Protein AF-A0A8T0EXJ7-F1 (afdb_monomer_lite)

pLDDT: mean 84.98, std 11.59, range [42.06, 98.5]

Organism: Argiope bruennichi (NCBI:txid94029)

Foldseek 3Di:
DVVCVLVVNQDFDFPAAAEEEEAEPAFPLLLSLVQQLVQQQPDDQAALNHAYEYEYAPVCQVVSVVSNLVVQQVFAEDDPPDPGRHPQAYDPVLQVVVVVLQVVLVVVVWDKRWYDDDDVVRRGDTQIETEADDCPDPSNVPNRGTNYYYYHYDHDLVRVLVSQQVDQKQHEYEYGHPPPVSQVVSVVSGQHQHYHYSHDDDDDQQDWGWIGHVTRRAIGHRVVRVVSVDPPCPVDPPPDDPVVVVVVCVQQFDDKDALVCVVPDPQADAEAADCALNDGDAAPRNIWGFHAFPVRHTHYTYHDHDPVNVVRRVVSCVVCVVVVVPDDPVVVVVVVVVVVVVCVVCVVVVQVVCVRNPPPDDPPD

InterPro domains:
  IPR015590 Aldehyde dehydrogenase domain [PF00171] (21-230)
  IPR015590 Aldehyde dehydrogenase domain [PF00171] (284-358)
  IPR016161 Aldehyde/histidinol dehydrogenase [SSF53720] (20-232)
  IPR016161 Aldehyde/histidinol dehydrogenase [SSF53720] (269-356)
  IPR016162 Aldehyde dehydrogenase, N-terminal [G3DSA:3.40.605.10] (207-228)
  IPR016162 Aldehyde dehydrogenase, N-terminal [G3DSA:3.40.605.10] (269-363)
  IPR016163 Aldehyde dehydrogenase, C-terminal [G3DSA:3.40.309.10] (21-206)

Structure (mmCIF, N/CA/C/O backbone):
data_AF-A0A8T0EXJ7-F1
#
_entry.id   AF-A0A8T0EXJ7-F1
#
loop_
_atom_site.group_PDB
_atom_site.id
_atom_site.type_symbol
_atom_site.label_atom_id
_atom_site.label_alt_id
_atom_site.label_comp_id
_atom_site.label_asym_id
_atom_site.label_entity_id
_atom_site.label_seq_id
_atom_site.pdbx_PDB_ins_code
_atom_site.Cartn_x
_atom_site.Cartn_y
_atom_site.Cartn_z
_atom_site.occupancy
_atom_site.B_iso_or_equiv
_atom_site.auth_seq_id
_atom_site.auth_comp_id
_atom_site.auth_asym_id
_atom_site.auth_atom_id
_atom_site.pdbx_PDB_model_num
ATOM 1 N N . MET A 1 1 ? 22.376 3.416 6.231 1.00 62.28 1 MET A N 1
ATOM 2 C CA . MET A 1 1 ? 22.019 3.260 4.804 1.00 62.28 1 MET A CA 1
ATOM 3 C C . MET A 1 1 ? 23.127 3.721 3.875 1.00 62.28 1 MET A C 1
ATOM 5 O O . MET A 1 1 ? 23.634 2.892 3.142 1.00 62.28 1 MET A O 1
ATOM 9 N N . GLU A 1 2 ? 23.553 4.983 3.935 1.00 70.19 2 GLU A N 1
ATOM 10 C CA . GLU A 1 2 ? 24.611 5.522 3.061 1.00 70.19 2 GLU A CA 1
ATOM 11 C C . GLU A 1 2 ? 25.892 4.668 3.053 1.00 70.19 2 GLU A C 1
ATOM 13 O O . GLU A 1 2 ? 26.374 4.284 1.995 1.00 70.19 2 GLU A O 1
ATOM 18 N N . ARG A 1 3 ? 26.373 4.246 4.232 1.00 71.50 3 ARG A N 1
ATOM 19 C CA . ARG A 1 3 ? 27.523 3.330 4.344 1.00 71.50 3 ARG A CA 1
ATOM 20 C C . ARG A 1 3 ? 27.307 1.975 3.660 1.00 71.50 3 ARG A C 1
ATOM 22 O O . ARG A 1 3 ? 28.234 1.471 3.046 1.00 71.50 3 ARG A O 1
ATOM 29 N N . ALA A 1 4 ? 26.105 1.403 3.759 1.00 73.19 4 ALA A N 1
ATOM 30 C CA . ALA A 1 4 ? 25.778 0.135 3.105 1.00 73.19 4 ALA A CA 1
ATOM 31 C C . ALA A 1 4 ? 25.742 0.302 1.577 1.00 73.19 4 ALA A C 1
ATOM 33 O O . ALA A 1 4 ? 26.329 -0.506 0.868 1.00 73.19 4 ALA A O 1
ATOM 34 N N . SER A 1 5 ? 25.151 1.404 1.095 1.00 73.38 5 SER A N 1
ATOM 35 C CA . SER A 1 5 ? 25.116 1.767 -0.328 1.00 73.38 5 SER A CA 1
ATOM 36 C C . SER A 1 5 ? 26.524 1.919 -0.915 1.00 73.38 5 SER A C 1
ATOM 38 O O . SER A 1 5 ? 26.852 1.278 -1.910 1.00 73.38 5 SER A O 1
ATOM 40 N N . LEU A 1 6 ? 27.404 2.673 -0.246 1.00 71.81 6 LEU A N 1
ATOM 41 C CA . LEU A 1 6 ? 28.794 2.869 -0.683 1.00 71.81 6 LEU A CA 1
ATOM 42 C C . LEU A 1 6 ? 29.619 1.574 -0.701 1.00 71.81 6 LEU A C 1
ATOM 44 O O . LEU A 1 6 ? 30.588 1.470 -1.447 1.00 71.81 6 LEU A O 1
ATOM 48 N N . GLN A 1 7 ? 29.255 0.597 0.127 1.00 72.38 7 GLN A N 1
ATOM 49 C CA . GLN A 1 7 ? 29.932 -0.696 0.209 1.00 72.38 7 GLN A CA 1
ATOM 50 C C . GLN A 1 7 ? 29.288 -1.765 -0.684 1.00 72.38 7 GLN A C 1
ATOM 52 O O . GLN A 1 7 ? 29.762 -2.899 -0.698 1.00 72.38 7 GLN A O 1
ATOM 57 N N . GLY A 1 8 ? 28.221 -1.423 -1.419 1.00 69.94 8 GLY A N 1
ATOM 58 C CA . GLY A 1 8 ? 27.468 -2.375 -2.235 1.00 69.94 8 GLY A CA 1
ATOM 59 C C . GLY A 1 8 ? 26.823 -3.494 -1.414 1.00 69.94 8 GLY A C 1
ATOM 60 O O . GLY A 1 8 ? 26.602 -4.583 -1.936 1.00 69.94 8 GLY A O 1
ATOM 61 N N . ILE A 1 9 ? 26.564 -3.255 -0.124 1.00 77.19 9 ILE A N 1
ATOM 62 C CA . ILE A 1 9 ? 25.929 -4.231 0.763 1.00 77.19 9 ILE A CA 1
ATOM 63 C C . ILE A 1 9 ? 24.427 -4.225 0.463 1.00 77.19 9 ILE A C 1
ATOM 65 O O . ILE A 1 9 ? 23.797 -3.173 0.632 1.00 77.19 9 ILE A O 1
ATOM 69 N N . PRO A 1 10 ? 23.835 -5.366 0.060 1.00 74.12 10 PRO A N 1
ATOM 70 C CA . PRO A 1 10 ? 22.392 -5.472 -0.109 1.00 74.12 10 PRO A CA 1
ATOM 71 C C . PRO A 1 10 ? 21.676 -5.097 1.189 1.00 74.12 10 PRO A C 1
ATOM 73 O O . PRO A 1 10 ? 22.030 -5.583 2.265 1.00 74.12 10 PRO A O 1
ATOM 76 N N . CYS A 1 11 ? 20.679 -4.222 1.099 1.00 74.38 11 CYS A N 1
ATOM 77 C CA . CYS A 1 11 ? 19.858 -3.837 2.235 1.00 74.38 11 CYS A CA 1
ATOM 78 C C . CYS A 1 11 ? 18.377 -3.955 1.882 1.00 74.38 11 CYS A C 1
ATOM 80 O O . CYS A 1 11 ? 17.942 -3.521 0.818 1.00 74.38 11 CYS A O 1
ATOM 82 N N . GLU A 1 12 ? 17.611 -4.524 2.807 1.00 73.56 12 GLU A N 1
ATOM 83 C CA . GLU A 1 12 ? 16.156 -4.525 2.757 1.00 73.56 12 GLU A CA 1
ATOM 84 C C . GLU A 1 12 ? 15.625 -3.670 3.900 1.00 73.56 12 GLU A C 1
ATOM 86 O O . GLU A 1 12 ? 16.155 -3.687 5.013 1.00 73.56 12 GLU A O 1
ATOM 91 N N . ILE A 1 13 ? 14.601 -2.873 3.606 1.00 74.25 13 ILE A N 1
ATOM 92 C CA . ILE A 1 13 ? 14.009 -1.951 4.572 1.00 74.25 13 ILE A CA 1
ATOM 93 C C . ILE A 1 13 ? 12.500 -2.083 4.489 1.00 74.25 13 ILE A C 1
ATOM 95 O O . ILE A 1 13 ? 11.894 -1.747 3.471 1.00 74.25 13 ILE A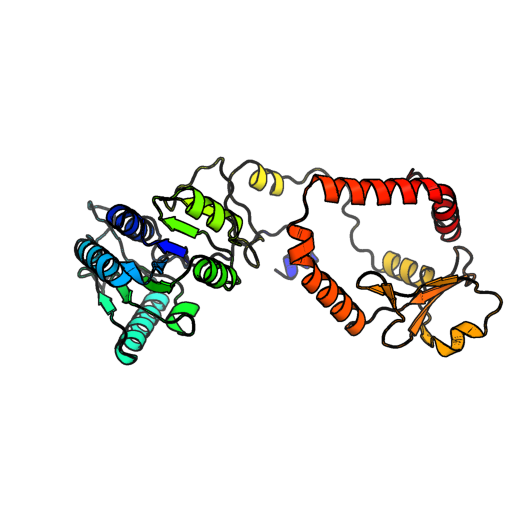 O 1
ATOM 99 N N . SER A 1 14 ? 11.915 -2.534 5.593 1.00 68.81 14 SER A N 1
ATOM 100 C CA . SER A 1 14 ? 10.473 -2.588 5.780 1.00 68.81 14 SER A CA 1
ATOM 101 C C . SER A 1 14 ? 10.019 -1.292 6.439 1.00 68.81 14 SER A C 1
ATOM 103 O O . SER A 1 14 ? 10.240 -1.073 7.629 1.00 68.81 14 SER A O 1
ATOM 105 N N . VAL A 1 15 ? 9.438 -0.389 5.643 1.00 66.88 15 VAL A N 1
ATOM 106 C CA . VAL A 1 15 ? 8.842 0.865 6.131 1.00 66.88 15 VAL A CA 1
ATOM 107 C C . VAL A 1 15 ? 7.329 0.753 6.005 1.00 66.88 15 VAL A C 1
ATOM 109 O O . VAL A 1 15 ? 6.720 1.227 5.045 1.00 66.88 15 VAL A O 1
ATOM 112 N N . THR A 1 16 ? 6.709 0.073 6.961 1.00 61.34 16 THR A N 1
ATOM 113 C CA . THR A 1 16 ? 5.263 -0.176 6.963 1.00 61.34 16 THR A CA 1
ATOM 114 C C . THR A 1 16 ? 4.607 0.526 8.144 1.00 61.34 16 THR A C 1
ATOM 116 O O . THR A 1 16 ? 4.992 0.300 9.288 1.00 61.34 16 THR A O 1
ATOM 119 N N . LYS A 1 17 ? 3.590 1.349 7.869 1.00 69.88 17 LYS A N 1
ATOM 120 C CA . LYS A 1 17 ? 2.702 1.913 8.897 1.00 69.88 17 LYS A CA 1
ATOM 121 C C . LYS A 1 17 ? 1.603 0.916 9.283 1.00 69.88 17 LYS A C 1
ATOM 123 O O . LYS A 1 17 ? 1.487 -0.154 8.689 1.00 69.88 17 LYS A O 1
ATOM 128 N N . GLN A 1 18 ? 0.785 1.318 10.254 1.00 81.19 18 GLN A N 1
ATOM 129 C CA . GLN A 1 18 ? -0.478 0.677 10.621 1.00 81.19 18 GLN A CA 1
ATOM 130 C C . GLN A 1 18 ? -1.284 0.204 9.392 1.00 81.19 18 GLN A C 1
ATOM 132 O O . GLN A 1 18 ? -1.385 0.959 8.411 1.00 81.19 18 GLN A O 1
ATOM 137 N N . PRO A 1 19 ? -1.882 -0.998 9.450 1.00 87.12 19 PRO A N 1
ATOM 138 C CA . PRO A 1 19 ? -2.734 -1.519 8.391 1.00 87.12 19 PRO A CA 1
ATOM 139 C C . PRO A 1 19 ? -3.938 -0.609 8.133 1.00 87.12 19 PRO A C 1
ATOM 141 O O . PRO A 1 19 ? -4.443 0.082 9.030 1.00 87.12 19 PRO A O 1
ATOM 144 N N . ILE A 1 20 ? -4.402 -0.627 6.885 1.00 91.94 20 ILE A N 1
ATOM 145 C CA . ILE A 1 20 ? -5.614 0.075 6.459 1.00 91.94 20 ILE A CA 1
ATOM 146 C C . ILE A 1 20 ? -6.740 -0.942 6.266 1.00 91.94 20 ILE A C 1
ATOM 148 O O . ILE A 1 20 ? -6.531 -2.020 5.721 1.00 91.94 20 ILE A O 1
ATOM 152 N N . VAL A 1 21 ? -7.949 -0.595 6.688 1.00 95.50 21 VAL A N 1
ATOM 153 C CA . VAL A 1 21 ? -9.145 -1.426 6.523 1.00 95.50 21 VAL A CA 1
ATOM 154 C C . VAL A 1 21 ? -10.201 -0.616 5.784 1.00 95.50 21 VAL A C 1
ATOM 156 O O . VAL A 1 21 ? -10.539 0.476 6.224 1.00 95.50 21 VAL A O 1
ATOM 159 N N . PHE A 1 22 ? -10.741 -1.131 4.683 1.00 97.44 22 PHE A N 1
ATOM 160 C CA . PHE A 1 22 ? -11.904 -0.567 3.997 1.00 97.44 22 PHE A CA 1
ATOM 161 C C . PHE A 1 22 ? -13.139 -1.411 4.281 1.00 97.44 22 PHE A C 1
ATOM 163 O O . PHE A 1 22 ? -13.120 -2.617 4.058 1.00 97.44 22 PHE A O 1
ATOM 170 N N . VAL A 1 23 ? -14.221 -0.766 4.709 1.00 98.38 23 VAL A N 1
ATOM 171 C CA . VAL A 1 23 ? -15.523 -1.397 4.950 1.00 98.38 23 VAL A CA 1
ATOM 172 C C . VAL A 1 23 ? -16.552 -0.768 4.020 1.00 98.38 23 VAL A C 1
ATOM 174 O O . VAL A 1 23 ? -16.900 0.410 4.165 1.00 98.38 23 VAL A O 1
ATOM 177 N N . TYR A 1 24 ? -17.003 -1.547 3.038 1.00 98.50 24 TYR A N 1
ATOM 178 C CA . TYR A 1 24 ? -18.019 -1.138 2.070 1.00 98.50 24 TYR A CA 1
ATOM 179 C C . TYR A 1 24 ? -19.432 -1.382 2.603 1.00 98.50 24 TYR A C 1
ATOM 181 O O . TYR A 1 24 ? -19.646 -2.123 3.558 1.00 98.50 24 TYR A O 1
ATOM 189 N N . GLU A 1 25 ? -20.411 -0.728 1.985 1.00 97.94 25 GLU A N 1
ATOM 190 C CA . GLU A 1 25 ? -21.805 -0.717 2.437 1.00 97.94 25 GLU A CA 1
ATOM 191 C C . GLU A 1 25 ? -22.491 -2.085 2.450 1.00 97.94 25 GLU A C 1
ATOM 193 O O . GLU A 1 25 ? -23.475 -2.279 3.160 1.00 97.94 25 GLU A O 1
ATOM 198 N N . ASP A 1 26 ? -21.977 -3.014 1.654 1.00 97.44 26 ASP A N 1
ATOM 199 C CA . ASP A 1 26 ? -22.465 -4.376 1.500 1.00 97.44 26 ASP A CA 1
ATOM 200 C C . ASP A 1 26 ? -21.623 -5.398 2.271 1.00 97.44 26 ASP A C 1
ATOM 202 O O . ASP A 1 26 ? -21.769 -6.590 2.041 1.00 97.44 26 ASP A O 1
ATOM 206 N N . ALA A 1 27 ? -20.709 -4.958 3.135 1.00 98.19 27 ALA A N 1
ATOM 207 C CA . ALA A 1 27 ? -19.915 -5.847 3.969 1.00 98.19 27 ALA A CA 1
ATOM 208 C C . ALA A 1 27 ? -20.746 -6.494 5.087 1.00 98.19 27 ALA A C 1
ATOM 210 O O . ALA A 1 27 ? -21.663 -5.873 5.634 1.00 98.19 27 ALA A O 1
ATOM 211 N N . ASP A 1 28 ? -20.339 -7.688 5.525 1.00 98.06 28 ASP A N 1
ATOM 212 C CA . ASP A 1 28 ? -20.703 -8.179 6.852 1.00 98.06 28 ASP A CA 1
ATOM 213 C C . ASP A 1 28 ? -20.055 -7.291 7.929 1.00 98.06 28 ASP A C 1
ATOM 215 O O . ASP A 1 28 ? -18.864 -7.383 8.239 1.00 98.06 28 ASP A O 1
ATOM 219 N N . LEU A 1 29 ? -20.874 -6.410 8.504 1.00 98.19 29 LEU A N 1
ATOM 220 C CA . LEU A 1 29 ? -20.455 -5.420 9.491 1.00 98.19 29 LEU A CA 1
ATOM 221 C C . LEU A 1 29 ? -19.939 -6.048 10.790 1.00 98.19 29 LEU A C 1
ATOM 223 O O . LEU A 1 29 ? -19.050 -5.480 11.424 1.00 98.19 29 LEU A O 1
ATOM 227 N N . HIS A 1 30 ? -20.486 -7.192 11.206 1.00 97.62 30 HIS A N 1
ATOM 228 C CA . HIS A 1 30 ? -20.054 -7.835 12.445 1.00 97.62 30 HIS A CA 1
ATOM 229 C C . HIS A 1 30 ? -18.700 -8.504 12.253 1.00 97.62 30 HIS A C 1
ATOM 231 O O . HIS A 1 30 ? -17.802 -8.263 13.061 1.00 97.62 30 HIS A O 1
ATOM 237 N N . SER A 1 31 ? -18.540 -9.250 11.158 1.00 97.50 31 SER A N 1
ATOM 238 C CA . SER A 1 31 ? -17.268 -9.885 10.808 1.00 97.50 31 SER A CA 1
ATOM 239 C C . SER A 1 31 ? -16.166 -8.852 10.562 1.00 97.50 31 SER A C 1
ATOM 241 O O . SER A 1 31 ? -15.050 -9.022 11.051 1.00 97.50 31 SER A O 1
ATOM 243 N N . ALA A 1 32 ? -16.481 -7.735 9.896 1.00 97.50 32 ALA A N 1
ATOM 244 C CA . ALA A 1 32 ? -15.532 -6.639 9.704 1.00 97.50 32 ALA A CA 1
ATOM 245 C C . ALA A 1 32 ? -15.093 -6.001 11.032 1.00 97.50 32 ALA A C 1
ATOM 247 O O . ALA A 1 32 ? -13.910 -5.719 11.228 1.00 97.50 32 ALA A O 1
ATOM 248 N N . ALA A 1 33 ? -16.027 -5.798 11.968 1.00 96.62 33 ALA A N 1
ATOM 249 C CA . ALA A 1 33 ? -15.707 -5.263 13.289 1.00 96.62 33 ALA A CA 1
ATOM 250 C C . ALA A 1 33 ? -14.863 -6.244 14.122 1.00 96.62 33 ALA A C 1
ATOM 252 O O . ALA A 1 33 ? -13.873 -5.827 14.721 1.00 96.62 33 ALA A O 1
ATOM 253 N N . ASP A 1 34 ? -15.197 -7.539 14.114 1.00 94.75 34 ASP A N 1
ATOM 254 C CA . ASP A 1 34 ? -14.374 -8.583 14.746 1.00 94.75 34 ASP A CA 1
ATOM 255 C C . ASP A 1 34 ? -12.977 -8.636 14.137 1.00 94.75 34 ASP A C 1
ATOM 257 O O . ASP A 1 34 ? -11.981 -8.793 14.841 1.00 94.75 34 ASP A O 1
ATOM 261 N N . GLY A 1 35 ? -12.891 -8.421 12.829 1.00 93.75 35 GLY A N 1
ATOM 262 C CA . GLY A 1 35 ? -11.627 -8.381 12.139 1.00 93.75 35 GLY A CA 1
ATOM 263 C C . GLY A 1 35 ? -10.717 -7.227 12.554 1.00 93.75 35 GLY A C 1
ATOM 264 O O . GLY A 1 35 ? -9.535 -7.438 12.834 1.00 93.75 35 GLY A O 1
ATOM 265 N N . ILE A 1 36 ? -11.277 -6.021 12.668 1.00 93.94 36 ILE A N 1
ATOM 266 C CA . ILE A 1 36 ? -10.571 -4.836 13.178 1.00 93.94 36 ILE A CA 1
ATOM 267 C C . ILE A 1 36 ? -10.064 -5.071 14.602 1.00 93.94 36 ILE A C 1
ATOM 269 O O . ILE A 1 36 ? -8.920 -4.731 14.911 1.00 93.94 36 ILE A O 1
ATOM 273 N N . LEU A 1 37 ? -10.879 -5.684 15.464 1.00 90.50 37 LEU A N 1
ATOM 274 C CA . LEU A 1 37 ? -10.448 -6.057 16.812 1.00 90.50 37 LEU A CA 1
ATOM 275 C C . LEU A 1 37 ? -9.329 -7.099 16.784 1.00 90.50 37 LEU A C 1
ATOM 277 O O . LEU A 1 37 ? -8.352 -6.964 17.520 1.00 90.50 37 LEU A O 1
ATOM 281 N N . GLY A 1 38 ? -9.418 -8.066 15.872 1.00 88.88 38 GLY A N 1
ATOM 282 C CA . GLY A 1 38 ? -8.367 -9.044 15.617 1.00 88.88 38 GLY A CA 1
ATOM 283 C C . GLY A 1 38 ? -7.019 -8.402 15.281 1.00 88.88 38 GLY A C 1
ATOM 284 O O . GLY A 1 38 ? -5.987 -8.923 15.700 1.00 88.88 38 GLY A O 1
ATOM 285 N N . ILE A 1 39 ? -6.992 -7.247 14.602 1.00 88.69 39 ILE A N 1
ATOM 286 C CA . ILE A 1 39 ? -5.738 -6.510 14.356 1.00 88.69 39 ILE A CA 1
ATOM 287 C C . ILE A 1 39 ? -5.093 -6.088 15.672 1.00 88.69 39 ILE A C 1
ATOM 289 O O . ILE A 1 39 ? -3.896 -6.294 15.856 1.00 88.69 39 ILE A O 1
ATOM 293 N N . LEU A 1 40 ? -5.881 -5.524 16.587 1.00 85.81 40 LEU A N 1
ATOM 294 C CA . LEU A 1 40 ? -5.381 -5.077 17.885 1.00 85.81 40 LEU A CA 1
ATOM 295 C C . LEU A 1 40 ? -4.878 -6.260 18.716 1.00 85.81 40 LEU A C 1
ATOM 297 O O . LEU A 1 40 ? -3.771 -6.195 19.248 1.00 85.81 40 LEU A O 1
A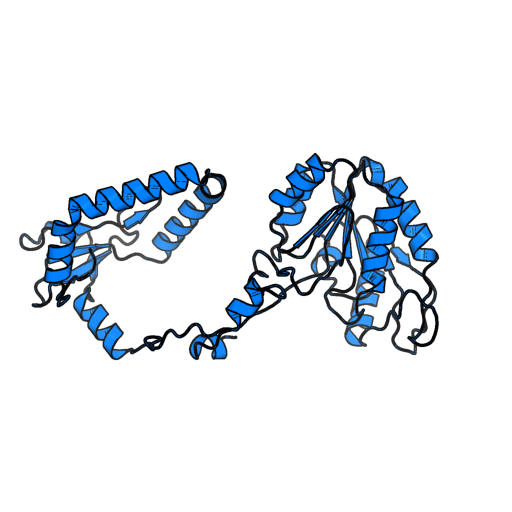TOM 301 N N . GLN A 1 41 ? -5.661 -7.343 18.773 1.00 82.44 41 GLN A N 1
ATOM 302 C CA . GLN A 1 41 ? -5.362 -8.550 19.555 1.00 82.44 41 GLN A CA 1
ATOM 303 C C . GLN A 1 41 ? -4.045 -9.218 19.142 1.00 82.44 41 GLN A C 1
ATOM 305 O O . GLN A 1 41 ? -3.309 -9.719 19.987 1.00 82.44 41 GLN A O 1
ATOM 310 N N . HIS A 1 42 ? -3.724 -9.194 17.847 1.00 75.00 42 HIS A N 1
ATOM 311 C CA . HIS A 1 42 ? -2.531 -9.844 17.296 1.00 75.00 42 HIS A CA 1
ATOM 312 C C . HIS A 1 42 ? -1.364 -8.874 17.063 1.00 75.00 42 HIS A C 1
ATOM 314 O O . HIS A 1 42 ? -0.369 -9.246 16.440 1.00 75.00 42 HIS A O 1
ATOM 320 N N . SER A 1 43 ? -1.468 -7.633 17.546 1.00 73.69 43 SER A N 1
ATOM 321 C CA . SER A 1 43 ? -0.405 -6.634 17.425 1.00 73.69 43 SER A CA 1
ATOM 322 C C . SER A 1 43 ? 0.376 -6.480 18.730 1.00 73.69 43 SER A C 1
ATOM 324 O O . SER A 1 43 ? -0.202 -6.383 19.812 1.00 73.69 43 SER A O 1
ATOM 326 N N . ASP A 1 44 ? 1.709 -6.418 18.640 1.00 77.25 44 ASP A N 1
ATOM 327 C CA . ASP A 1 44 ? 2.508 -5.889 19.748 1.00 77.25 44 ASP A CA 1
ATOM 328 C C . ASP A 1 44 ? 2.227 -4.393 19.842 1.00 77.25 44 ASP A C 1
ATOM 330 O O . ASP A 1 44 ? 2.606 -3.636 18.950 1.00 77.25 44 ASP A O 1
ATOM 334 N N . THR A 1 45 ? 1.587 -3.956 20.924 1.00 77.31 45 THR A N 1
ATOM 335 C CA . THR A 1 45 ? 1.198 -2.555 21.114 1.00 77.31 45 THR A CA 1
ATOM 336 C C . THR A 1 45 ? 2.379 -1.588 21.201 1.00 77.31 45 THR A C 1
ATOM 338 O O . THR A 1 45 ? 2.176 -0.380 21.092 1.00 77.31 45 THR A O 1
ATOM 341 N N . ARG A 1 46 ? 3.611 -2.098 21.344 1.00 77.00 46 ARG A N 1
ATOM 342 C CA . ARG A 1 46 ? 4.850 -1.307 21.240 1.00 77.00 46 ARG A CA 1
ATOM 343 C C . ARG A 1 46 ? 5.312 -1.101 19.797 1.00 77.00 46 ARG A C 1
ATOM 345 O O . ARG A 1 46 ? 6.139 -0.228 19.550 1.00 77.00 46 ARG A O 1
ATOM 352 N N . SER A 1 47 ? 4.815 -1.899 18.857 1.00 78.75 47 SER A N 1
ATOM 353 C CA . SER A 1 47 ? 5.132 -1.784 17.437 1.00 78.75 47 SER A CA 1
ATOM 354 C C . SER A 1 47 ? 4.411 -0.596 16.807 1.00 78.75 47 SER A C 1
ATOM 356 O O . SER A 1 47 ? 3.236 -0.345 17.078 1.00 78.75 47 SER A O 1
ATOM 358 N N . GLU A 1 48 ? 5.075 0.078 15.871 1.00 73.50 48 GLU A N 1
ATOM 359 C CA . GLU A 1 48 ? 4.465 1.131 15.048 1.00 73.50 48 GLU A CA 1
ATOM 360 C C . GLU A 1 48 ? 3.378 0.594 14.096 1.00 73.50 48 GLU A C 1
ATOM 362 O O . GLU A 1 48 ? 2.577 1.361 13.555 1.00 73.50 48 GLU A O 1
ATOM 367 N N . ARG A 1 49 ? 3.318 -0.734 13.902 1.00 73.94 49 ARG A N 1
ATOM 368 C CA . ARG A 1 49 ? 2.237 -1.406 13.160 1.00 73.94 49 ARG A CA 1
ATOM 369 C C . ARG A 1 49 ? 0.983 -1.643 14.006 1.00 73.94 49 ARG A C 1
ATOM 371 O O . ARG A 1 49 ? -0.029 -2.043 13.442 1.00 73.94 49 ARG A O 1
ATOM 378 N N . SER A 1 50 ? 1.035 -1.408 15.321 1.00 82.44 50 SER A N 1
ATOM 379 C CA . SER A 1 50 ? -0.124 -1.554 16.208 1.00 82.44 50 SER A CA 1
ATOM 380 C C . SER A 1 50 ? -1.188 -0.503 15.926 1.00 82.44 50 SER A C 1
ATOM 382 O O . SER A 1 50 ? -0.873 0.663 15.687 1.00 82.44 50 SER A O 1
ATOM 384 N N . GLY A 1 51 ? -2.452 -0.905 16.030 1.00 87.38 51 GLY A N 1
ATOM 385 C CA . GLY A 1 51 ? -3.586 -0.071 15.649 1.00 87.38 51 GLY A CA 1
ATOM 386 C C . GLY A 1 51 ? -3.933 -0.212 14.170 1.00 87.38 51 GLY A C 1
ATOM 387 O O . GLY A 1 51 ? -3.283 -0.941 13.426 1.00 87.38 51 GLY A O 1
ATOM 388 N N . CYS A 1 52 ? -4.981 0.473 13.726 1.00 91.44 52 CYS A N 1
ATOM 389 C CA . CYS A 1 52 ? -5.350 0.483 12.311 1.00 91.44 52 CYS A CA 1
ATOM 390 C C . CYS A 1 52 ? -6.114 1.746 11.920 1.00 91.44 52 CYS A C 1
ATOM 392 O O . CYS A 1 52 ? -6.685 2.452 12.757 1.00 91.44 52 CYS A O 1
ATOM 394 N N . ARG A 1 53 ? -6.127 2.017 10.613 1.00 92.19 53 ARG A N 1
ATOM 395 C CA . ARG A 1 53 ? -6.928 3.083 10.008 1.00 92.19 53 ARG A CA 1
ATOM 396 C C . ARG A 1 53 ? -8.089 2.460 9.250 1.00 92.19 53 ARG A C 1
ATOM 398 O O . ARG A 1 53 ? -7.880 1.751 8.270 1.00 92.19 53 ARG A O 1
ATOM 405 N N . VAL A 1 54 ? -9.302 2.740 9.694 1.00 95.38 54 VAL A N 1
ATOM 406 C CA . VAL A 1 54 ? -10.528 2.160 9.159 1.00 95.38 54 VAL A CA 1
ATOM 407 C C . VAL A 1 54 ? -11.269 3.207 8.338 1.00 95.38 54 VAL A C 1
ATOM 409 O O . VAL A 1 54 ? -11.657 4.263 8.827 1.00 95.38 54 VAL A O 1
ATOM 412 N N . PHE A 1 55 ? -11.489 2.902 7.074 1.00 96.50 55 PHE A N 1
ATOM 413 C CA . PHE A 1 55 ? -12.273 3.684 6.140 1.00 96.50 55 PHE A CA 1
ATOM 414 C C . PHE A 1 55 ? -13.637 3.027 6.005 1.00 96.50 55 PHE A C 1
ATOM 416 O O . PHE A 1 55 ? -13.737 1.880 5.575 1.00 96.50 55 PHE A O 1
ATOM 423 N N . VAL A 1 56 ? -14.690 3.753 6.357 1.00 98.06 56 VAL A N 1
ATOM 424 C CA . VAL A 1 56 ? -16.060 3.235 6.367 1.00 98.06 56 VAL A CA 1
ATOM 425 C C . VAL A 1 56 ? -16.886 3.965 5.320 1.00 98.06 56 VAL A C 1
ATOM 427 O O . VAL A 1 56 ? -16.861 5.198 5.251 1.00 98.06 56 VAL A O 1
ATOM 430 N N . GLN A 1 57 ? -17.639 3.232 4.503 1.00 98.19 57 GLN A N 1
ATOM 431 C CA . GLN A 1 57 ? -18.509 3.870 3.524 1.00 98.19 57 GLN A CA 1
ATOM 432 C C . GLN A 1 57 ? -19.611 4.672 4.234 1.00 98.19 57 GLN A C 1
ATOM 434 O O . GLN A 1 57 ? -20.273 4.190 5.155 1.00 98.19 57 GLN A O 1
ATOM 439 N N . ALA A 1 58 ? -19.820 5.919 3.810 1.00 97.75 58 ALA A N 1
ATOM 440 C CA . ALA A 1 58 ? -20.664 6.885 4.513 1.00 97.75 58 ALA A CA 1
ATOM 441 C C . ALA A 1 58 ? -22.109 6.396 4.739 1.00 97.75 58 ALA A C 1
ATOM 443 O O . ALA A 1 58 ? -22.726 6.754 5.741 1.00 97.75 58 ALA A O 1
ATOM 444 N N . SER A 1 59 ? -22.640 5.547 3.851 1.00 98.06 59 SER A N 1
ATOM 445 C CA . SER A 1 59 ? -23.992 4.974 3.951 1.00 98.06 59 SER A CA 1
ATOM 446 C C . SER A 1 59 ? -24.185 4.056 5.167 1.00 98.06 59 SER A C 1
ATOM 448 O O . SER A 1 59 ? -25.296 3.973 5.693 1.00 98.06 59 SER A O 1
ATOM 450 N N . ILE A 1 60 ? -23.120 3.411 5.656 1.00 98.00 60 ILE A N 1
ATOM 451 C CA . ILE A 1 60 ? -23.167 2.479 6.797 1.00 98.00 60 ILE A CA 1
ATOM 452 C C . ILE A 1 60 ? -22.490 3.010 8.063 1.00 98.00 60 ILE A C 1
ATOM 454 O O . ILE A 1 60 ? -22.632 2.386 9.114 1.00 98.00 60 ILE A O 1
ATOM 458 N N . GLN A 1 61 ? -21.803 4.157 7.993 1.00 97.00 61 GLN A N 1
ATOM 459 C CA . GLN A 1 61 ? -20.969 4.701 9.073 1.00 97.00 61 GLN A CA 1
ATOM 460 C C . GLN A 1 61 ? -21.640 4.618 10.445 1.00 97.00 61 GLN A C 1
ATOM 462 O O . GLN A 1 61 ? -21.087 4.025 11.363 1.00 97.00 61 GLN A O 1
ATOM 467 N N . LYS A 1 62 ? -22.847 5.181 10.589 1.00 96.88 62 LYS A N 1
ATOM 468 C CA . LYS A 1 62 ? -23.535 5.239 11.886 1.00 96.88 62 LYS A CA 1
ATOM 469 C C . LYS A 1 62 ? -23.775 3.847 12.477 1.00 96.88 62 LYS A C 1
ATOM 471 O O . LYS A 1 62 ? -23.532 3.647 13.659 1.00 96.88 62 LYS A O 1
ATOM 476 N N . LYS A 1 63 ? -24.251 2.903 11.658 1.00 97.69 63 LYS A N 1
ATOM 477 C CA . LYS A 1 63 ? -24.539 1.529 12.098 1.00 97.69 63 LYS A CA 1
ATOM 478 C C . LYS A 1 63 ? -23.251 0.790 12.452 1.00 97.69 63 LYS A C 1
ATOM 480 O O . LYS A 1 63 ? -23.193 0.105 13.463 1.00 97.69 63 LYS A O 1
ATOM 485 N N . PHE A 1 64 ? -22.224 0.947 11.623 1.00 98.06 64 PHE A N 1
ATOM 486 C CA . PHE A 1 64 ? -20.955 0.262 11.811 1.00 98.06 64 PHE A CA 1
ATOM 487 C C . PHE A 1 64 ? -20.195 0.762 13.042 1.00 98.06 64 PHE A C 1
ATOM 489 O O . PHE A 1 64 ? -19.702 -0.055 13.813 1.00 98.06 64 PHE A O 1
ATOM 496 N N . LEU A 1 65 ? -20.150 2.080 13.268 1.00 96.56 65 LEU A N 1
ATOM 497 C CA . LEU A 1 65 ? -19.519 2.650 14.460 1.00 96.56 65 LEU A CA 1
ATOM 498 C C . LEU A 1 65 ? -20.193 2.149 15.738 1.00 96.56 65 LEU A C 1
ATOM 500 O O . LEU A 1 65 ? -19.489 1.712 16.632 1.00 96.56 65 LEU A O 1
ATOM 504 N N . GLN A 1 66 ? -21.528 2.077 15.787 1.00 96.62 66 GLN A N 1
ATOM 505 C CA . GLN A 1 66 ? -22.237 1.504 16.941 1.00 96.62 66 GLN A CA 1
ATOM 506 C C . GLN A 1 66 ? -21.808 0.057 17.234 1.00 96.62 66 GLN A C 1
ATOM 508 O O . GLN A 1 66 ? -21.489 -0.274 18.372 1.00 96.62 66 GLN A O 1
ATOM 513 N N . ILE A 1 67 ? -21.740 -0.796 16.206 1.00 96.88 67 ILE A N 1
ATOM 514 C CA . ILE A 1 67 ? -21.283 -2.189 16.353 1.00 96.88 67 ILE A CA 1
ATOM 515 C C . ILE A 1 67 ? -19.832 -2.235 16.847 1.00 96.88 67 ILE A C 1
ATOM 517 O O . ILE A 1 67 ? -19.494 -3.040 17.719 1.00 96.88 67 ILE A O 1
ATOM 521 N N . LEU A 1 68 ? -18.972 -1.384 16.284 1.00 95.25 68 LEU A N 1
ATOM 522 C CA . LEU A 1 68 ? -17.563 -1.326 16.645 1.00 95.25 68 LEU A CA 1
ATOM 523 C C . LEU A 1 68 ? -17.390 -0.866 18.097 1.00 95.25 68 LEU A C 1
ATOM 525 O O . LEU A 1 68 ? -16.685 -1.537 18.840 1.00 95.25 68 LEU A O 1
ATOM 529 N N . GLU A 1 69 ? -18.073 0.198 18.523 1.00 94.62 69 GLU A N 1
ATOM 530 C CA . GLU A 1 69 ? -18.089 0.699 19.906 1.00 94.62 69 GLU A CA 1
ATOM 531 C C . GLU A 1 69 ? -18.542 -0.374 20.900 1.00 94.62 69 GLU A C 1
ATOM 533 O O . GLU A 1 69 ? -17.882 -0.615 21.915 1.00 94.62 69 GLU A O 1
ATOM 538 N N . GLU A 1 70 ? -19.646 -1.060 20.594 1.00 93.69 70 GLU A N 1
ATOM 539 C CA . GLU A 1 70 ? -20.173 -2.129 21.440 1.00 93.69 70 GLU A CA 1
ATOM 540 C C . GLU A 1 70 ? -19.159 -3.256 21.626 1.00 93.69 70 GLU A C 1
ATOM 542 O O . GLU A 1 70 ? -18.955 -3.720 22.750 1.00 93.69 70 GLU A O 1
ATOM 547 N N . LYS A 1 71 ? -18.505 -3.703 20.549 1.00 92.06 71 LYS A N 1
ATOM 548 C CA . LYS A 1 71 ? -17.489 -4.757 20.647 1.00 92.06 71 LYS A CA 1
ATOM 549 C C . LYS A 1 71 ? -16.220 -4.256 21.341 1.00 92.06 71 LYS A C 1
ATOM 551 O O . LYS A 1 71 ? -15.663 -4.972 22.167 1.00 92.06 71 LYS A O 1
ATOM 556 N N . PHE A 1 72 ? -15.810 -3.017 21.080 1.00 88.56 72 PHE A N 1
ATOM 557 C CA . PHE A 1 72 ? -14.644 -2.389 21.701 1.00 88.56 72 PHE A CA 1
ATOM 558 C C . PHE A 1 72 ? -14.785 -2.285 23.228 1.00 88.56 72 PHE A C 1
ATOM 560 O O . PHE A 1 72 ? -13.837 -2.551 23.964 1.00 88.56 72 PHE A O 1
ATOM 567 N N . SER A 1 73 ? -15.993 -1.979 23.717 1.00 86.31 73 SER A N 1
ATOM 568 C CA . SER A 1 73 ? -16.302 -1.907 25.155 1.00 86.31 73 SER A CA 1
ATOM 569 C C . SER A 1 73 ? -16.239 -3.257 25.882 1.00 86.31 73 SER A C 1
ATOM 571 O O . SER A 1 73 ? -16.066 -3.295 27.099 1.00 86.31 73 SER A O 1
ATOM 573 N N . LYS A 1 74 ? -16.363 -4.367 25.143 1.00 87.94 74 LYS A N 1
ATOM 574 C CA . LYS A 1 74 ? -16.380 -5.740 25.675 1.00 87.94 74 LYS A CA 1
ATOM 575 C C . LYS A 1 74 ? -15.008 -6.409 25.689 1.00 87.94 74 LYS A C 1
ATOM 577 O O . LYS A 1 74 ? -14.914 -7.544 26.148 1.00 87.94 74 LYS A O 1
ATOM 582 N N . LEU A 1 75 ? -13.973 -5.742 25.179 1.00 87.12 75 LEU A N 1
ATOM 583 C CA . LEU A 1 75 ? -12.615 -6.273 25.200 1.00 87.12 75 LEU A CA 1
ATOM 584 C C . LEU A 1 75 ? -12.171 -6.539 26.645 1.00 87.12 75 LEU A C 1
ATOM 586 O O . LEU A 1 75 ? -12.541 -5.828 27.575 1.00 87.12 75 LEU A O 1
ATOM 590 N N . SER A 1 76 ? -11.347 -7.556 26.841 1.00 84.00 76 SER A N 1
ATOM 591 C CA . SER A 1 76 ? -10.692 -7.829 28.118 1.00 84.00 76 SER A CA 1
ATOM 592 C C . SER A 1 76 ? -9.221 -7.418 28.048 1.00 84.00 76 SER A C 1
ATOM 594 O O . SER A 1 76 ? -8.492 -7.814 27.139 1.00 84.00 76 SER A O 1
ATOM 596 N N . VAL A 1 77 ? -8.769 -6.598 29.002 1.00 84.00 77 VAL A N 1
ATOM 597 C CA . VAL A 1 77 ? -7.380 -6.119 29.060 1.00 84.00 77 VAL A CA 1
ATOM 598 C C . VAL A 1 77 ? -6.680 -6.696 30.286 1.00 84.00 77 VAL A C 1
ATOM 600 O O . VAL A 1 77 ? -7.209 -6.622 31.394 1.00 84.00 77 VAL A O 1
ATOM 603 N N . GLY A 1 78 ? -5.473 -7.243 30.121 1.00 76.31 78 GLY A N 1
ATOM 604 C CA . GLY A 1 78 ? -4.710 -7.793 31.246 1.00 76.31 78 GLY A CA 1
ATOM 605 C C . GLY A 1 78 ? -3.270 -8.184 30.913 1.00 76.31 78 GLY A C 1
ATOM 606 O O . GLY A 1 78 ? -2.653 -7.616 30.020 1.00 76.31 78 GLY A O 1
ATOM 607 N N . PHE A 1 79 ? -2.719 -9.165 31.636 1.00 71.88 79 PHE A N 1
ATOM 608 C CA . PHE A 1 79 ? -1.379 -9.720 31.388 1.00 71.88 79 PHE A CA 1
ATOM 609 C C . PHE A 1 79 ? -1.441 -11.182 30.917 1.00 71.88 79 PHE A C 1
ATOM 611 O O . PHE A 1 79 ? -2.361 -11.905 31.289 1.00 71.88 79 PHE A O 1
ATOM 618 N N . ASN A 1 80 ? -0.416 -11.605 30.157 1.00 62.12 80 ASN A N 1
ATOM 619 C CA . ASN A 1 80 ? -0.272 -12.852 29.367 1.00 62.12 80 ASN A CA 1
ATOM 620 C C . ASN A 1 80 ? -0.537 -14.211 30.062 1.00 62.12 80 ASN A C 1
ATOM 622 O O . ASN A 1 80 ? -0.318 -15.251 29.452 1.00 62.12 80 ASN A O 1
ATOM 626 N N . LEU A 1 81 ? -0.985 -14.245 31.316 1.00 62.72 81 LEU A N 1
ATOM 627 C CA . LEU A 1 81 ? -1.287 -15.480 32.052 1.00 62.72 81 LEU A CA 1
ATOM 628 C C . LEU A 1 81 ? -2.793 -15.726 32.246 1.00 62.72 81 LEU A C 1
ATOM 630 O O . LEU A 1 81 ? -3.174 -16.747 32.810 1.00 62.72 81 LEU A O 1
ATOM 634 N N . GLN A 1 82 ? -3.647 -14.803 31.801 1.00 65.88 82 GLN A N 1
ATOM 635 C CA . GLN A 1 82 ? -5.105 -14.936 31.827 1.00 65.88 82 GLN A CA 1
ATOM 636 C C . GLN A 1 82 ? -5.652 -15.024 30.398 1.00 65.88 82 GLN A C 1
ATOM 638 O O . GLN A 1 82 ? -4.974 -14.637 29.450 1.00 65.88 82 GLN A O 1
ATOM 643 N N . GLN A 1 83 ? -6.876 -15.529 30.233 1.00 69.38 83 GLN A N 1
ATOM 644 C CA . GLN A 1 83 ? -7.578 -15.464 28.952 1.00 69.38 83 GLN A CA 1
ATOM 645 C C . GLN A 1 83 ? -8.055 -14.021 28.741 1.00 69.38 83 GLN A C 1
ATOM 647 O O . GLN A 1 83 ? -9.089 -13.623 29.270 1.00 69.38 83 GLN A O 1
ATOM 652 N N . ILE A 1 84 ? -7.232 -13.233 28.053 1.00 77.44 84 ILE A N 1
ATOM 653 C CA . ILE A 1 84 ? -7.428 -11.803 27.798 1.00 77.44 84 ILE A CA 1
ATOM 654 C C . ILE A 1 84 ? -7.365 -11.523 26.298 1.00 77.44 84 ILE A C 1
ATOM 656 O O . ILE A 1 84 ? -6.675 -12.233 25.567 1.00 77.44 84 ILE A O 1
ATOM 660 N N . ASP A 1 85 ? -8.031 -10.460 25.858 1.00 78.19 85 ASP A N 1
ATOM 661 C CA . ASP A 1 85 ? -8.002 -10.018 24.463 1.00 78.19 85 ASP A CA 1
ATOM 662 C C . ASP A 1 85 ? -6.781 -9.140 24.169 1.00 78.19 85 ASP A C 1
ATOM 664 O O . ASP A 1 85 ? -6.182 -9.241 23.102 1.00 78.19 85 ASP A O 1
ATOM 668 N N . LEU A 1 86 ? -6.405 -8.257 25.100 1.00 79.94 86 LEU A N 1
ATOM 669 C CA . LEU A 1 86 ? -5.358 -7.258 24.880 1.00 79.94 86 LEU A CA 1
ATOM 670 C C . LEU A 1 86 ? -4.428 -7.103 26.081 1.00 79.94 86 LEU A C 1
ATOM 672 O O . LEU A 1 86 ? -4.855 -7.058 27.233 1.00 79.94 86 LEU A O 1
ATOM 676 N N . THR A 1 87 ? -3.136 -6.930 25.810 1.00 78.00 87 THR A N 1
ATOM 677 C CA . THR A 1 87 ? -2.156 -6.571 26.848 1.00 78.00 87 THR A CA 1
ATOM 678 C C . THR A 1 87 ? -2.023 -5.065 27.032 1.00 78.00 87 THR A C 1
ATOM 680 O O . THR A 1 87 ? -1.773 -4.601 28.145 1.00 78.00 87 THR A O 1
ATOM 683 N N . CYS A 1 88 ? -2.207 -4.296 25.952 1.00 81.94 88 CYS A N 1
ATOM 684 C CA . CYS A 1 88 ? -2.189 -2.834 25.948 1.00 81.94 88 CYS A CA 1
ATOM 685 C C . CYS A 1 88 ? -0.902 -2.192 26.502 1.00 81.94 88 CYS A C 1
ATOM 687 O O . CYS A 1 88 ? -0.922 -1.046 26.949 1.00 81.94 88 CYS A O 1
ATOM 689 N N . THR A 1 89 ? 0.226 -2.905 26.497 1.00 84.94 89 THR A N 1
ATOM 690 C CA . THR A 1 89 ? 1.496 -2.401 27.038 1.00 84.94 89 THR A CA 1
ATOM 691 C C . THR A 1 89 ? 2.235 -1.528 26.027 1.00 84.94 89 THR A C 1
ATOM 693 O O . THR A 1 89 ? 2.546 -1.987 24.930 1.00 84.94 89 THR A O 1
ATOM 696 N N . VAL A 1 90 ? 2.582 -0.302 26.406 1.00 85.94 90 VAL A N 1
ATOM 697 C CA . VAL A 1 90 ? 3.288 0.662 25.541 1.00 85.94 90 VAL A CA 1
ATOM 698 C C . VAL A 1 90 ? 4.578 1.141 26.210 1.00 85.94 90 VAL A C 1
ATOM 700 O O . VAL A 1 90 ? 4.739 0.988 27.425 1.00 85.94 90 VAL A O 1
ATOM 703 N N . THR A 1 91 ? 5.521 1.704 25.447 1.00 87.94 91 THR A N 1
ATOM 704 C CA . THR A 1 91 ? 6.687 2.363 26.063 1.00 87.94 91 THR A CA 1
ATOM 705 C C . THR A 1 91 ? 6.270 3.652 26.771 1.00 87.94 91 THR A C 1
ATOM 707 O O . THR A 1 91 ? 5.175 4.177 26.557 1.00 87.94 91 THR A O 1
ATOM 710 N N . LYS A 1 92 ? 7.140 4.186 27.635 1.00 87.50 92 LYS A N 1
ATOM 711 C CA . LYS A 1 92 ? 6.856 5.429 28.359 1.00 87.50 92 LYS A CA 1
ATOM 712 C C . LYS A 1 92 ? 6.684 6.605 27.392 1.00 87.50 92 LYS A C 1
ATOM 714 O O . LYS A 1 92 ? 5.717 7.350 27.512 1.00 87.50 92 LYS A O 1
ATOM 719 N N . GLU A 1 93 ? 7.578 6.718 26.415 1.00 87.75 93 GLU A N 1
ATOM 720 C CA . GLU A 1 93 ? 7.563 7.767 25.394 1.00 87.75 93 GLU A CA 1
ATOM 721 C C . GLU A 1 93 ? 6.298 7.669 24.533 1.00 87.75 93 GLU A C 1
ATOM 723 O O . GLU A 1 93 ? 5.619 8.671 24.309 1.00 87.75 93 GLU A O 1
ATOM 728 N N . GLN A 1 94 ? 5.929 6.450 24.116 1.00 87.31 94 GLN A N 1
ATOM 729 C CA . GLN A 1 94 ? 4.686 6.202 23.384 1.00 87.31 94 GLN A CA 1
ATOM 730 C C . GLN A 1 94 ? 3.472 6.598 24.216 1.00 87.31 94 GLN A C 1
ATOM 732 O O . GLN A 1 94 ? 2.594 7.294 23.724 1.00 87.31 94 GLN A O 1
ATOM 737 N N . LYS A 1 95 ? 3.424 6.203 25.490 1.00 88.38 95 LYS A N 1
ATOM 738 C CA . LYS A 1 95 ? 2.311 6.535 26.383 1.00 88.38 95 LYS A CA 1
ATOM 739 C C . LYS A 1 95 ? 2.112 8.042 26.517 1.00 88.38 95 LYS A C 1
ATOM 741 O O . LYS A 1 95 ? 0.982 8.510 26.434 1.00 88.38 95 LYS A O 1
ATOM 746 N N . GLU A 1 96 ? 3.191 8.793 26.726 1.00 89.62 96 GLU A N 1
ATOM 747 C CA . GLU A 1 96 ? 3.138 10.255 26.837 1.00 89.62 96 GLU A CA 1
ATOM 748 C C . GLU A 1 96 ? 2.613 10.904 25.551 1.00 89.62 96 GLU A C 1
ATOM 750 O O . GLU A 1 96 ? 1.822 11.845 25.626 1.00 89.62 96 GLU A O 1
ATOM 755 N N . GLN A 1 97 ? 3.006 10.387 24.384 1.00 89.62 97 GLN A N 1
ATOM 756 C CA . GLN A 1 97 ? 2.502 10.872 23.102 1.00 89.62 97 GLN A CA 1
ATOM 757 C C . GLN A 1 97 ? 1.027 10.510 22.889 1.00 89.62 97 GLN A C 1
ATOM 759 O O . GLN A 1 97 ? 0.227 11.391 22.598 1.00 89.62 97 GLN A O 1
ATOM 764 N N . LEU A 1 98 ? 0.635 9.257 23.132 1.00 89.88 98 LEU A N 1
ATOM 765 C CA . LEU A 1 98 ? -0.745 8.795 22.947 1.00 89.88 98 LEU A CA 1
ATOM 766 C C . LEU A 1 98 ? -1.735 9.542 23.852 1.00 89.88 98 LEU A C 1
ATOM 768 O O . LEU A 1 98 ? -2.853 9.834 23.435 1.00 89.88 98 LEU A O 1
ATOM 772 N N . VAL A 1 99 ? -1.330 9.890 25.079 1.00 90.62 99 VAL A N 1
ATOM 773 C CA . VAL A 1 99 ? -2.143 10.742 25.962 1.00 90.62 99 VAL A CA 1
ATOM 774 C C . VAL A 1 99 ? -2.342 12.128 25.344 1.00 90.62 99 VAL A C 1
ATOM 776 O O . VAL A 1 99 ? -3.467 12.619 25.327 1.00 90.62 99 VAL A O 1
ATOM 779 N N . LYS A 1 100 ? -1.288 12.750 24.797 1.00 91.75 100 LYS A N 1
ATOM 780 C CA . LYS A 1 100 ? -1.408 14.048 24.111 1.00 91.75 100 LYS A CA 1
ATOM 781 C C . LYS A 1 100 ? -2.320 13.957 22.891 1.00 91.75 100 LYS A C 1
ATOM 783 O O . LYS A 1 100 ? -3.177 14.817 22.735 1.00 91.75 100 LYS A O 1
ATOM 788 N N . ASP A 1 101 ? -2.172 12.909 22.086 1.00 91.81 101 ASP A N 1
ATOM 789 C CA . ASP A 1 101 ? -2.968 12.694 20.875 1.00 91.81 101 ASP A CA 1
ATOM 790 C C . ASP A 1 101 ? -4.466 12.559 21.206 1.00 91.81 101 ASP A C 1
ATOM 792 O O . ASP A 1 101 ? -5.323 13.140 20.535 1.00 91.81 101 ASP A O 1
ATOM 796 N N . VAL A 1 102 ? -4.799 11.826 22.276 1.00 91.81 102 VAL A N 1
ATOM 797 C CA . VAL A 1 102 ? -6.186 11.660 22.739 1.00 91.81 102 VAL A CA 1
ATOM 798 C C . VAL A 1 102 ? -6.766 12.966 23.281 1.00 91.81 102 VAL A C 1
ATOM 800 O O . VAL A 1 102 ? -7.909 13.304 22.968 1.00 91.81 102 VAL A O 1
ATOM 803 N N . GLU A 1 103 ? -6.002 13.720 24.068 1.00 92.81 103 GLU A N 1
ATOM 804 C CA . GLU A 1 103 ? -6.460 15.011 24.589 1.00 92.81 103 GLU A CA 1
ATOM 805 C C . GLU A 1 103 ? -6.594 16.063 23.476 1.00 92.81 103 GLU A C 1
ATOM 807 O O . GLU A 1 103 ? -7.565 16.824 23.460 1.00 92.81 103 GLU A O 1
ATOM 812 N N . GLU A 1 104 ? -5.698 16.058 22.484 1.00 92.75 104 GLU A N 1
ATOM 813 C CA . GLU A 1 104 ? -5.833 16.869 21.273 1.00 92.75 104 GLU A CA 1
ATOM 814 C C . GLU A 1 104 ? -7.134 16.522 20.537 1.00 92.75 104 GLU A C 1
ATOM 816 O O . GLU A 1 104 ? -7.913 17.427 20.222 1.00 92.75 104 GLU A O 1
ATOM 821 N N . ALA A 1 105 ? -7.421 15.232 20.330 1.00 93.00 105 ALA A N 1
ATOM 822 C CA . ALA A 1 105 ? -8.650 14.785 19.675 1.00 93.00 105 ALA A CA 1
ATOM 823 C C . ALA A 1 105 ? -9.907 15.293 20.401 1.00 93.00 105 ALA A C 1
ATOM 825 O O . ALA A 1 105 ? -10.805 15.852 19.764 1.00 93.00 105 ALA A O 1
ATOM 826 N N . LYS A 1 106 ? -9.943 15.162 21.736 1.00 93.75 106 LYS A N 1
ATOM 827 C CA . LYS A 1 106 ? -11.036 15.675 22.580 1.00 93.75 106 LYS A CA 1
ATOM 828 C C . LYS A 1 106 ? -11.168 17.195 22.456 1.00 93.75 106 LYS A C 1
ATOM 830 O O . LYS A 1 106 ? -12.276 17.698 22.281 1.00 93.75 106 LYS A O 1
ATOM 835 N N . SER A 1 107 ? -10.052 17.927 22.492 1.00 94.19 107 SER A N 1
ATOM 836 C CA . SER A 1 107 ? -10.044 19.394 22.381 1.00 94.19 107 SER A CA 1
ATOM 837 C C . SER A 1 107 ? -10.545 19.902 21.024 1.00 94.19 107 SER A C 1
ATOM 839 O O . SER A 1 107 ? -11.192 20.946 20.956 1.00 94.19 107 SER A O 1
ATOM 841 N N . GLN A 1 108 ? -10.304 19.141 19.952 1.00 93.25 108 GLN A N 1
ATOM 842 C CA . GLN A 1 108 ? -10.791 19.431 18.600 1.00 93.25 108 GLN A CA 1
ATOM 843 C C . GLN A 1 108 ? -12.260 19.015 18.395 1.00 93.25 108 GLN A C 1
ATOM 845 O O . GLN A 1 108 ? -12.817 19.230 17.319 1.00 93.25 108 GLN A O 1
ATOM 850 N N . GLY A 1 109 ? -12.907 18.447 19.420 1.00 92.38 109 GLY A N 1
ATOM 851 C CA . GLY A 1 109 ? -14.310 18.036 19.387 1.00 92.38 109 GLY A CA 1
ATOM 852 C C . GLY A 1 109 ? -14.556 16.706 18.675 1.00 92.38 109 GLY A C 1
ATOM 853 O O . GLY A 1 109 ? -15.703 16.402 18.342 1.00 92.38 109 GLY A O 1
ATOM 854 N N . PHE A 1 110 ? -13.511 15.910 18.430 1.00 94.00 110 PHE A N 1
ATOM 855 C CA . PHE A 1 110 ? -13.684 14.562 17.899 1.00 94.00 110 PHE A CA 1
ATOM 856 C C . PHE A 1 110 ? -14.236 13.631 18.970 1.00 94.00 110 PHE A C 1
ATOM 858 O O . PHE A 1 110 ? -13.924 13.740 20.158 1.00 94.00 110 PHE A O 1
ATOM 865 N N . LYS A 1 111 ? -15.059 12.678 18.534 1.00 94.00 111 LYS A N 1
ATOM 866 C CA . LYS A 1 111 ? -15.588 11.655 19.425 1.00 94.00 111 LYS A CA 1
ATOM 867 C C . LYS A 1 111 ? -14.500 10.618 19.694 1.00 94.00 111 LYS A C 1
ATOM 869 O O . LYS A 1 111 ? -13.945 10.021 18.773 1.00 94.00 111 LYS A O 1
ATOM 874 N N . VAL A 1 112 ? -14.201 10.445 20.976 1.00 94.56 112 VAL A N 1
ATOM 875 C CA . VAL A 1 112 ? -13.208 9.503 21.486 1.00 94.56 112 VAL A CA 1
ATOM 876 C C . VAL A 1 112 ? -13.936 8.446 22.296 1.00 94.56 112 VAL A C 1
ATOM 878 O O . VAL A 1 112 ? -14.641 8.770 23.251 1.00 94.56 112 VAL A O 1
ATOM 881 N N . VAL A 1 113 ? -13.753 7.189 21.909 1.00 93.25 113 VAL A N 1
ATOM 882 C CA . VAL A 1 113 ? -14.325 6.034 22.593 1.00 93.25 113 VAL A CA 1
ATOM 883 C C . VAL A 1 113 ? -13.190 5.285 23.258 1.00 93.25 113 VAL A C 1
ATOM 885 O O . VAL A 1 113 ? -12.308 4.715 22.618 1.00 93.25 113 VAL A O 1
ATOM 888 N N . GLU A 1 114 ? -13.203 5.342 24.575 1.00 90.50 114 GLU A N 1
ATOM 889 C CA . GLU A 1 114 ? -12.211 4.725 25.429 1.00 90.50 114 GLU A CA 1
ATOM 890 C C . GLU A 1 114 ? -12.695 3.324 25.824 1.00 90.50 114 GLU A C 1
ATOM 892 O O . GLU A 1 114 ? -13.833 3.146 26.254 1.00 90.50 114 GLU A O 1
ATOM 897 N N . GLY A 1 115 ? -11.834 2.324 25.632 1.00 86.25 115 GLY A N 1
ATOM 898 C CA . GLY A 1 115 ? -12.116 0.933 25.969 1.00 86.25 115 GLY A CA 1
ATOM 899 C C . GLY A 1 115 ? -12.112 0.643 27.482 1.00 86.25 115 GLY A C 1
ATOM 900 O O . GLY A 1 115 ? -12.223 1.551 28.308 1.00 86.25 115 GLY A O 1
ATOM 901 N N . PRO A 1 116 ? -11.956 -0.632 27.869 1.00 85.06 116 PRO A N 1
ATOM 902 C CA . PRO A 1 116 ? -11.952 -1.065 29.268 1.00 85.06 116 PRO A CA 1
ATOM 903 C C . PRO A 1 116 ? -10.896 -0.369 30.140 1.00 85.06 116 PRO A C 1
ATOM 905 O O . PRO A 1 116 ? -9.908 0.192 29.657 1.00 85.06 116 PRO A O 1
ATOM 908 N N . GLU A 1 117 ? -11.073 -0.423 31.460 1.00 84.44 117 GLU A N 1
ATOM 909 C CA . GLU A 1 117 ? -10.051 0.054 32.394 1.00 84.44 117 GLU A CA 1
ATOM 910 C C . GLU A 1 117 ? -8.748 -0.743 32.280 1.00 84.44 117 GLU A C 1
ATOM 912 O O . GLU A 1 117 ? -8.746 -1.948 32.033 1.00 84.44 117 GLU A O 1
ATOM 917 N N . VAL A 1 118 ? -7.624 -0.047 32.461 1.00 85.88 118 VAL A N 1
ATOM 918 C CA . VAL A 1 118 ? -6.280 -0.620 32.349 1.00 85.88 118 VAL A CA 1
ATOM 919 C C . VAL A 1 118 ? -5.434 -0.233 33.552 1.00 85.88 118 VAL A C 1
ATOM 921 O O . VAL A 1 118 ? -5.652 0.807 34.177 1.00 85.88 118 VAL A O 1
ATOM 924 N N . ASN A 1 119 ? -4.414 -1.033 33.855 1.00 84.19 119 ASN A N 1
ATOM 925 C CA . ASN A 1 119 ? -3.459 -0.702 34.900 1.00 84.19 119 ASN A CA 1
ATOM 926 C C . ASN A 1 119 ? -2.380 0.249 34.355 1.00 84.19 119 ASN A C 1
ATOM 928 O O . ASN A 1 119 ? -1.338 -0.159 33.832 1.00 84.19 119 ASN A O 1
ATOM 932 N N . VAL A 1 120 ? -2.646 1.544 34.508 1.00 82.44 120 VAL A N 1
ATOM 933 C CA . VAL A 1 120 ? -1.774 2.640 34.068 1.00 82.44 120 VAL A CA 1
ATOM 934 C C . VAL A 1 120 ? -0.387 2.565 34.724 1.00 82.44 120 VAL A C 1
ATOM 936 O O . VAL A 1 120 ? 0.609 2.874 34.062 1.00 82.44 120 VAL A O 1
ATOM 939 N N . GLU A 1 121 ? -0.295 2.129 35.984 1.00 81.88 121 GLU A N 1
ATOM 940 C CA . GLU A 1 121 ? 0.972 1.992 36.724 1.00 81.88 121 GLU A CA 1
ATOM 941 C C . GLU A 1 121 ? 1.873 0.906 36.129 1.00 81.88 121 GLU A C 1
ATOM 943 O O . GLU A 1 121 ? 3.094 1.048 36.106 1.00 81.88 121 GLU A O 1
ATOM 948 N N . LYS A 1 122 ? 1.277 -0.144 35.557 1.00 81.38 122 LYS A N 1
ATOM 949 C CA . LYS A 1 122 ? 1.999 -1.217 34.859 1.00 81.38 122 LYS A CA 1
ATOM 950 C C . LYS A 1 122 ? 2.300 -0.902 33.387 1.00 81.38 122 LYS A C 1
ATOM 952 O O . LYS A 1 122 ? 2.565 -1.811 32.604 1.00 81.38 122 LYS A O 1
ATOM 957 N N . GLY A 1 123 ? 2.252 0.373 32.996 1.00 82.31 123 GLY A N 1
ATOM 958 C CA . GLY A 1 123 ? 2.601 0.811 31.640 1.00 82.31 123 GLY A CA 1
ATOM 959 C C . GLY A 1 123 ? 1.556 0.471 30.574 1.00 82.31 123 GLY A C 1
ATOM 960 O O . GLY A 1 123 ? 1.878 0.481 29.387 1.00 82.31 123 GLY A O 1
ATOM 961 N N . GLN A 1 124 ? 0.314 0.172 30.970 1.00 87.88 124 GLN A N 1
ATOM 962 C CA . GLN A 1 124 ? -0.770 -0.037 30.014 1.00 87.88 124 GLN A CA 1
ATOM 963 C C . GLN A 1 124 ? -1.374 1.295 29.553 1.00 87.88 124 GLN A C 1
ATOM 965 O O . GLN A 1 124 ? -1.443 2.266 30.317 1.00 87.88 124 GLN A O 1
ATOM 970 N N . PHE A 1 125 ? -1.827 1.321 28.303 1.00 87.69 125 PHE A N 1
ATOM 971 C CA . PHE A 1 125 ? -2.594 2.411 27.709 1.00 87.69 125 PHE A CA 1
ATOM 972 C C . PHE A 1 125 ? -3.948 1.888 27.237 1.00 87.69 125 PHE A C 1
ATOM 974 O O . PHE A 1 125 ? -4.040 0.808 26.661 1.00 87.69 125 PHE A O 1
ATOM 981 N N . ARG A 1 126 ? -5.014 2.637 27.508 1.00 88.88 126 ARG A N 1
ATOM 982 C CA . ARG A 1 126 ? -6.368 2.201 27.178 1.00 88.88 126 ARG A CA 1
ATOM 983 C C . ARG A 1 126 ? -6.517 2.082 25.660 1.00 88.88 126 ARG A C 1
ATOM 985 O O . ARG A 1 126 ? -6.057 2.952 24.931 1.00 88.88 126 ARG A O 1
ATOM 992 N N . ALA A 1 127 ? -7.143 1.005 25.185 1.00 90.25 127 ALA A N 1
ATOM 993 C CA . ALA A 1 127 ? -7.498 0.925 23.775 1.00 90.25 127 ALA A CA 1
ATOM 994 C C . ALA A 1 127 ? -8.438 2.093 23.449 1.00 90.25 127 ALA A C 1
ATOM 996 O O . ALA A 1 127 ? -9.375 2.338 24.210 1.00 90.25 127 ALA A O 1
ATOM 997 N N . THR A 1 128 ? -8.187 2.816 22.360 1.00 92.19 128 THR A N 1
ATOM 998 C CA . THR A 1 128 ? -8.950 4.027 22.030 1.00 92.19 128 THR A CA 1
ATOM 999 C C . THR A 1 128 ? -9.391 4.025 20.575 1.00 92.19 128 THR A C 1
ATOM 1001 O O . THR A 1 128 ? -8.588 3.818 19.667 1.00 92.19 128 THR A O 1
ATOM 1004 N N . LEU A 1 129 ? -10.670 4.297 20.345 1.00 94.25 129 LEU A N 1
ATOM 1005 C CA . LEU A 1 129 ? -11.252 4.513 19.029 1.00 94.25 129 LEU A CA 1
ATOM 1006 C C . LEU A 1 129 ? -11.474 6.019 18.820 1.00 94.25 129 LEU A C 1
ATOM 1008 O O . LEU A 1 129 ? -12.185 6.671 19.583 1.00 94.25 129 LEU A O 1
ATOM 1012 N N . LEU A 1 130 ? -10.847 6.572 17.782 1.00 94.56 130 LEU A N 1
ATOM 1013 C CA . LEU A 1 130 ? -10.998 7.959 17.349 1.00 94.56 130 LEU A CA 1
ATOM 1014 C C . LEU A 1 130 ? -11.949 8.008 16.152 1.00 94.56 130 LEU A C 1
ATOM 1016 O O . LEU A 1 130 ? -11.658 7.445 15.089 1.00 94.56 130 LEU A O 1
ATOM 1020 N N . GLU A 1 131 ? -13.097 8.662 16.317 1.00 94.75 131 GLU A N 1
ATOM 1021 C CA . GLU A 1 131 ? -14.150 8.637 15.308 1.00 94.75 131 GLU A CA 1
ATOM 1022 C C . GLU A 1 131 ? -14.095 9.800 14.316 1.00 94.75 131 GLU A C 1
ATOM 1024 O O . GLU A 1 131 ? -14.040 10.969 14.698 1.00 94.75 131 GLU A O 1
ATOM 1029 N N . ASN A 1 132 ? -14.234 9.464 13.029 1.00 91.75 132 ASN A N 1
ATOM 1030 C CA . ASN A 1 132 ? -14.473 10.408 11.935 1.00 91.75 132 ASN A CA 1
ATOM 1031 C C . ASN A 1 132 ? -13.389 11.495 11.780 1.00 91.75 132 ASN A C 1
ATOM 1033 O O . ASN A 1 132 ? -13.692 12.674 11.573 1.00 91.75 132 ASN A O 1
ATOM 1037 N N . LEU A 1 133 ? -12.118 11.098 11.859 1.00 93.06 133 LEU A N 1
ATOM 1038 C CA . LEU A 1 133 ? -10.997 12.017 11.669 1.00 93.06 133 LEU A CA 1
ATOM 1039 C C . LEU A 1 133 ? -10.816 12.348 10.176 1.00 93.06 133 LEU A C 1
ATOM 1041 O O . LEU A 1 133 ? -10.809 11.440 9.335 1.00 93.06 133 LEU A O 1
ATOM 1045 N N . PRO A 1 134 ? -10.621 13.629 9.811 1.00 90.25 134 PRO A N 1
ATOM 1046 C CA . PRO A 1 134 ? -10.295 14.004 8.443 1.00 90.25 134 PRO A CA 1
ATOM 1047 C C . PRO A 1 134 ? -8.854 13.607 8.099 1.00 90.25 134 PRO A C 1
ATOM 1049 O O . PRO A 1 134 ? -7.959 13.676 8.940 1.00 90.25 134 PRO A O 1
ATOM 1052 N N . LEU A 1 135 ? -8.595 13.280 6.830 1.00 87.06 135 LEU A N 1
ATOM 1053 C CA . LEU A 1 135 ? -7.257 12.893 6.344 1.00 87.06 135 LEU A CA 1
ATOM 1054 C C . LEU A 1 135 ? -6.192 13.991 6.510 1.00 87.06 135 LEU A C 1
ATOM 1056 O O . LEU A 1 135 ? -4.995 13.707 6.523 1.00 87.06 135 LEU A O 1
ATOM 1060 N N . THR A 1 136 ? -6.620 15.250 6.620 1.00 87.44 136 THR A N 1
ATOM 1061 C CA . THR A 1 136 ? -5.749 16.404 6.874 1.00 87.44 136 THR A CA 1
ATOM 1062 C C . THR A 1 136 ? -5.338 16.534 8.339 1.00 87.44 136 THR A C 1
ATOM 1064 O O . THR A 1 136 ? -4.405 17.285 8.629 1.00 87.44 136 THR A O 1
ATOM 1067 N N . SER A 1 137 ? -5.997 15.814 9.255 1.00 87.69 137 SER A N 1
ATOM 1068 C CA . SER A 1 137 ? -5.670 15.833 10.680 1.00 87.69 137 SER A CA 1
ATOM 1069 C C . SER A 1 137 ? -4.234 15.364 10.912 1.00 87.69 137 SER A C 1
ATOM 1071 O O . SER A 1 137 ? -3.759 14.399 10.304 1.00 87.69 137 SER A O 1
ATOM 1073 N N . THR A 1 138 ? -3.529 16.050 11.807 1.00 86.56 138 THR A N 1
ATOM 1074 C CA . THR A 1 138 ? -2.205 15.631 12.276 1.00 86.56 138 THR A CA 1
ATOM 1075 C C . THR A 1 138 ? -2.288 14.261 12.943 1.00 86.56 138 THR A C 1
ATOM 1077 O O . THR A 1 138 ? -1.508 13.380 12.593 1.00 86.56 138 THR A O 1
ATOM 1080 N N . LEU A 1 139 ? -3.329 14.022 13.747 1.00 86.50 139 LEU A N 1
ATOM 1081 C CA . LEU A 1 139 ? -3.600 12.733 14.392 1.00 86.50 139 LEU A CA 1
ATOM 1082 C C . LEU A 1 139 ? -3.690 11.585 13.376 1.00 86.50 139 LEU A C 1
ATOM 1084 O O . LEU A 1 139 ? -3.098 10.526 13.560 1.00 86.50 139 LEU A O 1
ATOM 1088 N N . TYR A 1 140 ? -4.354 11.804 12.238 1.00 86.94 140 TYR A N 1
ATOM 1089 C CA . TYR A 1 140 ? -4.420 10.786 11.187 1.00 86.94 140 TYR A CA 1
ATOM 1090 C C . TYR A 1 140 ? -3.031 10.454 10.603 1.00 86.94 140 TYR A C 1
ATOM 1092 O O . TYR A 1 140 ? -2.742 9.291 10.296 1.00 86.94 140 TYR A O 1
ATOM 1100 N N . ARG A 1 141 ? -2.163 11.460 10.435 1.00 81.19 141 ARG A N 1
ATOM 1101 C CA . ARG A 1 141 ? -0.858 11.332 9.760 1.00 81.19 141 ARG A CA 1
ATOM 1102 C C . ARG A 1 141 ? 0.259 10.822 10.673 1.00 81.19 141 ARG A C 1
ATOM 1104 O O . ARG A 1 141 ? 1.120 10.070 10.193 1.00 81.19 141 ARG A O 1
ATOM 1111 N N . GLU A 1 142 ? 0.241 11.240 11.935 1.00 78.62 142 GLU A N 1
ATOM 1112 C CA . GLU A 1 142 ? 1.378 11.155 12.859 1.00 78.62 142 GLU A CA 1
ATOM 1113 C C . GLU A 1 142 ? 1.210 10.133 13.984 1.00 78.62 142 GLU A C 1
ATOM 1115 O O . GLU A 1 142 ? 2.228 9.688 14.505 1.00 78.62 142 GLU A O 1
ATOM 1120 N N . VAL A 1 143 ? -0.011 9.680 14.308 1.00 72.44 143 VAL A N 1
ATOM 1121 C CA . VAL A 1 143 ? -0.194 8.614 15.311 1.00 72.44 143 VAL A CA 1
ATOM 1122 C C . VAL A 1 143 ? 0.563 7.359 14.859 1.00 72.44 143 VAL A C 1
ATOM 1124 O O . VAL A 1 143 ? 0.297 6.798 13.787 1.00 72.44 143 VAL A O 1
ATOM 1127 N N . ALA A 1 144 ? 1.550 6.962 15.667 1.00 62.41 144 ALA A N 1
ATOM 1128 C CA . ALA A 1 144 ? 2.614 6.029 15.295 1.00 62.41 144 ALA A CA 1
ATOM 1129 C C . ALA A 1 144 ? 2.609 4.717 16.105 1.00 62.41 144 ALA A C 1
ATOM 1131 O O . ALA A 1 144 ? 3.661 4.121 16.309 1.00 62.41 144 ALA A O 1
ATOM 1132 N N . GLY A 1 145 ? 1.448 4.246 16.569 1.00 73.38 145 GLY A N 1
ATOM 1133 C CA . GLY A 1 145 ? 1.331 2.940 17.231 1.00 73.38 145 GLY A CA 1
ATOM 1134 C C . GLY A 1 145 ? 0.380 2.936 18.423 1.00 73.38 145 GLY A C 1
ATOM 1135 O O . GLY A 1 145 ? -0.408 3.861 18.611 1.00 73.38 145 GLY A O 1
ATOM 1136 N N . GLY A 1 146 ? 0.456 1.882 19.235 1.00 84.44 146 GLY A N 1
ATOM 1137 C CA . GLY A 1 146 ? -0.442 1.666 20.369 1.00 84.44 146 GLY A CA 1
ATOM 1138 C C . GLY A 1 146 ? -1.809 1.093 19.977 1.00 84.44 146 GLY A C 1
ATOM 1139 O O . GLY A 1 146 ? -2.095 0.884 18.793 1.00 84.44 146 GLY A O 1
ATOM 1140 N N . PRO A 1 147 ? -2.673 0.793 20.961 1.00 88.56 147 PRO A N 1
ATOM 1141 C CA . PRO A 1 147 ? -3.986 0.198 20.725 1.00 88.56 147 PRO A CA 1
ATOM 1142 C C . PRO A 1 147 ? -5.019 1.252 20.267 1.00 88.56 147 PRO A C 1
ATOM 1144 O O . PRO A 1 147 ? -6.093 1.372 20.856 1.00 88.56 147 PRO A O 1
ATOM 1147 N N . ILE A 1 148 ? -4.687 2.048 19.239 1.00 90.50 148 ILE A N 1
ATOM 1148 C CA . ILE A 1 148 ? -5.564 3.087 18.680 1.00 90.50 148 ILE A CA 1
ATOM 1149 C C . ILE A 1 148 ? -6.154 2.645 17.339 1.00 90.50 148 ILE A C 1
ATOM 1151 O O . ILE A 1 148 ? -5.437 2.229 16.428 1.00 90.50 148 ILE A O 1
ATOM 1155 N N . VAL A 1 149 ? -7.470 2.801 17.198 1.00 93.12 149 VAL A N 1
ATOM 1156 C CA . VAL A 1 149 ? -8.191 2.670 15.927 1.00 93.12 149 VAL A CA 1
ATOM 1157 C C . VAL A 1 149 ? -8.664 4.048 15.496 1.00 93.12 149 VAL A C 1
ATOM 1159 O O . VAL A 1 149 ? -9.326 4.746 16.257 1.00 93.12 149 VAL A O 1
ATOM 1162 N N . ILE A 1 150 ? -8.347 4.444 14.267 1.00 93.75 150 ILE A N 1
ATOM 1163 C CA . ILE A 1 150 ? -8.813 5.710 13.694 1.00 93.75 150 ILE A CA 1
ATOM 1164 C C . ILE A 1 150 ? -9.828 5.391 12.614 1.00 93.75 150 ILE A C 1
ATOM 1166 O O . ILE A 1 150 ? -9.503 4.661 11.681 1.00 93.75 150 ILE A O 1
ATOM 1170 N N . THR A 1 151 ? -11.028 5.961 12.698 1.00 95.75 151 THR A N 1
ATOM 1171 C CA . THR A 1 151 ? -12.021 5.834 11.627 1.00 95.75 151 THR A CA 1
ATOM 1172 C C . THR A 1 151 ? -12.114 7.105 10.799 1.00 95.75 151 THR A C 1
ATOM 1174 O O . THR A 1 151 ? -12.019 8.226 11.302 1.00 95.75 151 THR A O 1
ATOM 1177 N N . THR A 1 152 ? -12.336 6.925 9.506 1.00 95.19 152 THR A N 1
ATOM 1178 C CA . THR A 1 152 ? -12.655 7.985 8.555 1.00 95.19 152 THR A CA 1
ATOM 1179 C C . THR A 1 152 ? -13.698 7.473 7.568 1.00 95.19 152 THR A C 1
ATOM 1181 O O . THR A 1 152 ? -14.007 6.278 7.544 1.00 95.19 152 THR A O 1
ATOM 1184 N N . THR A 1 153 ? -14.269 8.361 6.760 1.00 96.44 153 THR A N 1
ATOM 1185 C CA . THR A 1 153 ? -15.309 7.986 5.799 1.00 96.44 153 THR A CA 1
ATOM 1186 C C . THR A 1 153 ? -14.916 8.233 4.359 1.00 96.44 153 THR A C 1
ATOM 1188 O O . THR A 1 153 ? -14.108 9.103 4.049 1.00 96.44 153 THR A O 1
ATOM 1191 N N . PHE A 1 154 ? -15.543 7.467 3.473 1.00 96.69 154 PHE A N 1
ATOM 1192 C CA . PHE A 1 154 ? -15.531 7.686 2.032 1.00 96.69 154 PHE A CA 1
ATOM 1193 C C . PHE A 1 154 ? -16.943 7.467 1.479 1.00 96.69 154 PHE A C 1
ATOM 1195 O O . PHE A 1 154 ? -17.780 6.816 2.104 1.00 96.69 154 PHE A O 1
ATOM 1202 N N . ARG A 1 155 ? -17.246 8.013 0.306 1.00 97.06 155 ARG A N 1
ATOM 1203 C CA . ARG A 1 155 ? -18.564 7.904 -0.337 1.00 97.06 155 ARG A CA 1
ATOM 1204 C C . ARG A 1 155 ? -18.565 6.935 -1.507 1.00 97.06 155 ARG A C 1
ATOM 1206 O O . ARG A 1 155 ? -19.568 6.265 -1.731 1.00 97.06 155 ARG A O 1
ATOM 1213 N N . THR A 1 156 ? -17.471 6.876 -2.265 1.00 97.62 156 THR A N 1
ATOM 1214 C CA . THR A 1 156 ? -17.411 6.107 -3.518 1.00 97.62 156 THR A CA 1
ATOM 1215 C C . THR A 1 156 ? -16.190 5.197 -3.598 1.00 97.62 156 THR A C 1
ATOM 1217 O O . THR A 1 156 ? -15.157 5.467 -2.996 1.00 97.62 156 THR A O 1
ATOM 1220 N N . VAL A 1 157 ? -16.279 4.157 -4.428 1.00 96.75 157 VAL A N 1
ATOM 1221 C CA . VAL A 1 157 ? -15.166 3.231 -4.709 1.00 96.75 157 VAL A CA 1
ATOM 1222 C C . VAL A 1 157 ? -13.946 3.951 -5.303 1.00 96.75 157 VAL A C 1
ATOM 1224 O O . VAL A 1 157 ? -12.803 3.645 -4.990 1.00 96.75 157 VAL A O 1
ATOM 1227 N N . LYS A 1 158 ? -14.161 4.962 -6.152 1.00 96.25 158 LYS A N 1
ATOM 1228 C CA . LYS A 1 158 ? -13.050 5.750 -6.714 1.00 96.25 158 LYS A CA 1
ATOM 1229 C C . LYS A 1 158 ? -12.344 6.580 -5.647 1.00 96.25 158 LYS A C 1
ATOM 1231 O O . LYS A 1 158 ? -11.126 6.756 -5.696 1.00 96.25 158 LYS A O 1
ATOM 1236 N N . GLU A 1 159 ? -13.116 7.100 -4.700 1.00 95.25 159 GLU A N 1
ATOM 1237 C CA . GLU A 1 159 ? -12.594 7.859 -3.572 1.00 95.25 159 GLU A CA 1
ATOM 1238 C C . GLU A 1 159 ? -11.774 6.964 -2.641 1.00 95.25 159 GLU A C 1
ATOM 1240 O O . GLU A 1 159 ? -10.658 7.349 -2.313 1.00 95.25 159 GLU A O 1
ATOM 1245 N N . SER A 1 160 ? -12.241 5.756 -2.300 1.00 94.62 160 SER A N 1
ATOM 1246 C CA . SER A 1 160 ? -11.469 4.825 -1.459 1.00 94.62 160 SER A CA 1
ATOM 1247 C C . SER A 1 160 ? -10.124 4.444 -2.087 1.00 94.62 160 SER A C 1
ATOM 1249 O O . SER A 1 160 ? -9.093 4.523 -1.417 1.00 94.62 160 SER A O 1
ATOM 1251 N N . ILE A 1 161 ? -10.101 4.128 -3.388 1.00 94.50 161 ILE A N 1
ATOM 1252 C CA . ILE A 1 161 ? -8.861 3.844 -4.134 1.00 94.50 161 ILE A CA 1
ATOM 1253 C C . ILE A 1 161 ? -7.918 5.054 -4.102 1.00 94.50 161 ILE A C 1
ATOM 1255 O O . ILE A 1 161 ? -6.722 4.914 -3.843 1.00 94.50 161 ILE A O 1
ATOM 1259 N N . SER A 1 162 ? -8.449 6.256 -4.342 1.00 92.00 162 SER A N 1
ATOM 1260 C CA . SER A 1 162 ? -7.651 7.489 -4.353 1.00 92.00 162 SER A CA 1
ATOM 1261 C C . SER A 1 162 ? -7.090 7.819 -2.968 1.00 92.00 162 SER A C 1
ATOM 1263 O O . SER A 1 162 ? -5.927 8.199 -2.852 1.00 92.00 162 SER A O 1
ATOM 1265 N N . MET A 1 163 ? -7.890 7.633 -1.916 1.00 90.12 163 MET A N 1
ATOM 1266 C CA . MET A 1 163 ? -7.477 7.829 -0.525 1.00 90.12 163 MET A CA 1
ATOM 1267 C C . MET A 1 163 ? -6.366 6.858 -0.123 1.00 90.12 163 MET A C 1
ATOM 1269 O O . MET A 1 163 ? -5.393 7.280 0.500 1.00 90.12 163 MET A O 1
ATOM 1273 N N . PHE A 1 164 ? -6.476 5.583 -0.508 1.00 90.12 164 PHE A N 1
ATOM 1274 C CA . PHE A 1 164 ? -5.428 4.600 -0.244 1.00 90.12 164 PHE A CA 1
ATOM 1275 C C . PHE A 1 164 ? -4.135 4.941 -0.990 1.00 90.12 164 PHE A C 1
ATOM 1277 O O . PHE A 1 164 ? -3.077 5.050 -0.379 1.00 90.12 164 PHE A O 1
ATOM 1284 N N . ASN A 1 165 ? -4.223 5.181 -2.301 1.00 88.31 165 ASN A N 1
ATOM 1285 C CA . ASN A 1 165 ? -3.059 5.440 -3.152 1.00 88.31 165 ASN A CA 1
ATOM 1286 C C . ASN A 1 165 ? -2.379 6.792 -2.877 1.00 88.31 165 ASN A C 1
ATOM 1288 O O . ASN A 1 165 ? -1.244 7.001 -3.308 1.00 88.31 165 ASN A O 1
ATOM 1292 N N . TYR A 1 166 ? -3.047 7.709 -2.169 1.00 84.94 166 TYR A N 1
ATOM 1293 C CA . TYR A 1 166 ? -2.425 8.930 -1.656 1.00 84.94 166 TYR A CA 1
ATOM 1294 C C . TYR A 1 166 ? -1.402 8.638 -0.545 1.00 84.94 166 TYR A C 1
ATOM 1296 O O . TYR A 1 166 ? -0.470 9.420 -0.329 1.00 84.94 166 TYR A O 1
ATOM 1304 N N . ASN A 1 167 ? -1.534 7.504 0.151 1.00 75.56 167 ASN A N 1
ATOM 1305 C CA . ASN A 1 167 ? -0.529 7.059 1.103 1.00 75.56 167 ASN A CA 1
ATOM 1306 C C . ASN A 1 167 ? 0.766 6.676 0.364 1.00 75.56 167 ASN A C 1
ATOM 1308 O O . ASN A 1 167 ? 0.785 5.804 -0.499 1.00 75.56 167 ASN A O 1
ATOM 1312 N N . LYS A 1 168 ? 1.877 7.329 0.726 1.00 69.75 168 LYS A N 1
ATOM 1313 C CA . LYS A 1 168 ? 3.199 7.078 0.124 1.00 69.75 168 LYS A CA 1
ATOM 1314 C C . LYS A 1 168 ? 3.816 5.744 0.555 1.00 69.75 168 LYS A C 1
ATOM 1316 O O . LYS A 1 168 ? 4.744 5.258 -0.093 1.00 69.75 168 LYS A O 1
ATOM 1321 N N . LEU A 1 169 ? 3.337 5.198 1.669 1.00 62.34 169 LEU A N 1
ATOM 1322 C CA . LEU A 1 169 ? 3.759 3.929 2.241 1.00 62.34 169 LEU A CA 1
ATOM 1323 C C . LEU A 1 169 ? 2.662 2.926 1.892 1.00 62.34 169 LEU A C 1
ATOM 1325 O O . LEU A 1 169 ? 1.608 2.933 2.524 1.00 62.34 169 LEU A O 1
ATOM 1329 N N . GLY A 1 170 ? 2.865 2.129 0.844 1.00 64.81 170 GLY A N 1
ATOM 1330 C CA . GLY A 1 170 ? 1.907 1.107 0.429 1.00 64.81 170 GLY A CA 1
ATOM 1331 C C . GLY A 1 170 ? 1.871 -0.020 1.453 1.00 64.81 170 GLY A C 1
ATOM 1332 O O . GLY A 1 170 ? 2.594 -1.000 1.310 1.00 64.81 170 GLY A O 1
ATOM 1333 N N . CYS A 1 171 ? 1.102 0.166 2.524 1.00 76.00 171 CYS A N 1
ATOM 1334 C CA . CYS A 1 171 ? 0.938 -0.798 3.605 1.00 76.00 171 CYS A CA 1
ATOM 1335 C C . CYS A 1 171 ? -0.045 -1.910 3.226 1.00 76.00 171 CYS A C 1
ATOM 1337 O O . CYS A 1 171 ? -0.665 -1.882 2.160 1.00 76.00 171 CYS A O 1
ATOM 1339 N N . ASP A 1 172 ? -0.175 -2.894 4.112 1.00 84.31 172 ASP A N 1
ATOM 1340 C CA . ASP A 1 172 ? -1.178 -3.935 3.956 1.00 84.31 172 ASP A CA 1
ATOM 1341 C C . ASP A 1 172 ? -2.585 -3.351 4.104 1.00 84.31 172 ASP A C 1
ATOM 1343 O O . ASP A 1 172 ? -2.831 -2.440 4.911 1.00 84.31 172 ASP A O 1
ATOM 1347 N N . VAL A 1 173 ? -3.515 -3.902 3.329 1.00 91.75 173 VAL A N 1
ATOM 1348 C CA . VAL A 1 173 ? -4.903 -3.456 3.311 1.00 91.75 173 VAL A CA 1
ATOM 1349 C C . VAL A 1 173 ? -5.868 -4.623 3.419 1.00 91.75 173 VAL A C 1
ATOM 1351 O O . VAL A 1 173 ? -5.700 -5.654 2.776 1.00 91.75 173 VAL A O 1
ATOM 1354 N N . SER A 1 174 ? -6.900 -4.447 4.233 1.00 95.38 174 SER A N 1
ATOM 1355 C CA . SER A 1 174 ? -8.044 -5.347 4.317 1.00 95.38 174 SER A CA 1
ATOM 1356 C C . SER A 1 174 ? -9.258 -4.694 3.660 1.00 95.38 174 SER A C 1
ATOM 1358 O O . SER A 1 174 ? -9.530 -3.514 3.881 1.00 95.38 174 SER A O 1
ATOM 1360 N N . ILE A 1 175 ? -9.976 -5.443 2.831 1.00 97.94 175 ILE A N 1
ATOM 1361 C CA . ILE A 1 175 ? -11.172 -5.004 2.112 1.00 97.94 175 ILE A CA 1
ATOM 1362 C C . ILE A 1 175 ? -12.340 -5.877 2.556 1.00 97.94 175 ILE A C 1
ATOM 1364 O O . ILE A 1 175 ? -12.326 -7.083 2.331 1.00 97.94 175 ILE A O 1
ATOM 1368 N N . TRP A 1 176 ? -13.367 -5.259 3.128 1.00 98.44 176 TRP A N 1
ATOM 1369 C CA . TRP A 1 176 ? -14.595 -5.916 3.562 1.00 98.44 176 TRP A CA 1
ATOM 1370 C C . TRP A 1 176 ? -15.751 -5.551 2.630 1.00 98.44 176 TRP A C 1
ATOM 1372 O O . TRP A 1 176 ? -16.104 -4.374 2.519 1.00 98.44 176 TRP A O 1
ATOM 1382 N N . SER A 1 177 ? -16.307 -6.548 1.938 1.00 98.25 177 SER A N 1
ATOM 1383 C CA . SER A 1 177 ? -17.457 -6.441 1.027 1.00 98.25 177 SER A CA 1
ATOM 1384 C C . SER A 1 177 ? -17.966 -7.839 0.648 1.00 98.25 177 SER A C 1
ATOM 1386 O O . SER A 1 177 ? -17.169 -8.713 0.301 1.00 98.25 177 SER A O 1
ATOM 1388 N N . GLU A 1 178 ? -19.284 -8.056 0.644 1.00 98.06 178 GLU A N 1
ATOM 1389 C CA . GLU A 1 178 ? -19.878 -9.309 0.141 1.00 98.06 178 GLU A CA 1
ATOM 1390 C C . GLU A 1 178 ? -19.853 -9.397 -1.399 1.00 98.06 178 GLU A C 1
ATOM 1392 O O . GLU A 1 178 ? -19.869 -10.489 -1.976 1.00 98.06 178 GLU A O 1
ATOM 1397 N N . ARG A 1 179 ? -19.752 -8.266 -2.117 1.00 97.88 179 ARG A N 1
ATOM 1398 C CA . ARG A 1 179 ? -19.543 -8.271 -3.573 1.00 97.88 179 ARG A CA 1
ATOM 1399 C C . ARG A 1 179 ? -18.074 -8.496 -3.913 1.00 97.88 179 ARG A C 1
ATOM 1401 O O . ARG A 1 179 ? -17.297 -7.560 -4.108 1.00 97.88 179 ARG A O 1
ATOM 1408 N N . LEU A 1 180 ? -17.719 -9.759 -4.135 1.00 96.12 180 LEU A N 1
ATOM 1409 C CA . LEU A 1 180 ? -16.359 -10.157 -4.512 1.00 96.12 180 LEU A CA 1
ATOM 1410 C C . LEU A 1 180 ? -15.821 -9.432 -5.760 1.00 96.12 180 LEU A C 1
ATOM 1412 O O . LEU A 1 180 ? -14.640 -9.099 -5.814 1.00 96.12 180 LEU A O 1
ATOM 1416 N N . THR A 1 181 ? -16.667 -9.143 -6.754 1.00 97.38 181 THR A N 1
ATOM 1417 C CA . THR A 1 181 ? -16.245 -8.402 -7.957 1.00 97.38 181 THR A CA 1
ATOM 1418 C C . THR A 1 181 ? -15.736 -7.005 -7.619 1.00 97.38 181 THR A C 1
ATOM 1420 O O . THR A 1 181 ? -14.724 -6.580 -8.166 1.00 97.38 181 THR A O 1
ATOM 1423 N N . LEU A 1 182 ? -16.402 -6.316 -6.688 1.00 97.31 182 LEU A N 1
ATOM 1424 C CA . LEU A 1 182 ? -15.985 -5.003 -6.208 1.00 97.31 182 LEU A CA 1
ATOM 1425 C C . LEU A 1 182 ? -14.680 -5.112 -5.417 1.00 97.31 182 LEU A C 1
ATOM 1427 O O . LEU A 1 182 ? -13.748 -4.357 -5.680 1.00 97.31 182 LEU A O 1
ATOM 1431 N N . ALA A 1 183 ? -14.584 -6.078 -4.501 1.00 97.25 183 ALA A N 1
ATOM 1432 C CA . ALA A 1 183 ? -13.373 -6.279 -3.710 1.00 97.25 183 ALA A CA 1
ATOM 1433 C C . ALA A 1 183 ? -12.140 -6.561 -4.590 1.00 97.25 183 ALA A C 1
ATOM 1435 O O . ALA A 1 183 ? -11.092 -5.951 -4.387 1.00 97.25 183 ALA A O 1
ATOM 1436 N N . LEU A 1 184 ? -12.274 -7.423 -5.605 1.00 96.62 184 LEU A N 1
ATOM 1437 C CA . LEU A 1 184 ? -11.198 -7.745 -6.551 1.00 96.62 184 LEU A CA 1
ATOM 1438 C C . LEU A 1 184 ? -10.842 -6.568 -7.470 1.00 96.62 184 LEU A C 1
ATOM 1440 O O . LEU A 1 184 ? -9.667 -6.358 -7.776 1.00 96.62 184 LEU A O 1
ATOM 1444 N N . GLU A 1 185 ? -11.831 -5.793 -7.921 1.00 94.94 185 GLU A N 1
ATOM 1445 C CA . GLU A 1 185 ? -11.588 -4.596 -8.734 1.00 94.94 185 GLU A CA 1
ATOM 1446 C C . GLU A 1 185 ? -10.829 -3.526 -7.942 1.00 94.94 185 GLU A C 1
ATOM 1448 O O . GLU A 1 185 ? -9.895 -2.916 -8.468 1.00 94.94 185 GLU A O 1
ATOM 1453 N N . VAL A 1 186 ? -11.202 -3.324 -6.676 1.00 96.38 186 VAL A N 1
ATOM 1454 C CA . VAL A 1 186 ? -10.497 -2.417 -5.767 1.00 96.38 186 VAL A CA 1
ATOM 1455 C C . VAL A 1 186 ? -9.086 -2.934 -5.525 1.00 96.38 186 VAL A C 1
ATOM 1457 O O . VAL A 1 186 ? -8.141 -2.192 -5.769 1.00 96.38 186 VAL A O 1
ATOM 1460 N N . ALA A 1 187 ? -8.930 -4.202 -5.126 1.00 94.69 187 ALA A N 1
ATOM 1461 C CA . ALA A 1 187 ? -7.638 -4.819 -4.824 1.00 94.69 187 ALA A CA 1
ATOM 1462 C C . ALA A 1 187 ? -6.609 -4.624 -5.949 1.00 94.69 187 ALA A C 1
ATOM 1464 O O . ALA A 1 187 ? -5.477 -4.232 -5.682 1.00 94.69 187 ALA A O 1
ATOM 1465 N N . ASN A 1 188 ? -7.017 -4.814 -7.208 1.00 91.50 188 ASN A N 1
ATOM 1466 C CA . ASN A 1 188 ? -6.141 -4.643 -8.374 1.00 91.50 188 ASN A CA 1
ATOM 1467 C C . ASN A 1 188 ? -5.721 -3.187 -8.646 1.00 91.50 188 ASN A C 1
ATOM 1469 O O . ASN A 1 188 ? -4.781 -2.957 -9.403 1.00 91.50 188 ASN A O 1
ATOM 1473 N N . GLN A 1 189 ? -6.419 -2.203 -8.077 1.00 91.56 189 GLN A N 1
ATOM 1474 C CA . GLN A 1 189 ? -6.129 -0.776 -8.255 1.00 91.56 189 GLN A CA 1
ATOM 1475 C C . GLN A 1 189 ? -5.376 -0.160 -7.069 1.00 91.56 189 GLN A C 1
ATOM 1477 O O . GLN A 1 189 ? -4.927 0.990 -7.154 1.00 91.56 189 GLN A O 1
ATOM 1482 N N . LEU A 1 190 ? -5.235 -0.893 -5.962 1.00 91.12 190 LEU A N 1
ATOM 1483 C CA . LEU A 1 190 ? -4.494 -0.433 -4.794 1.00 91.12 190 LEU A CA 1
ATOM 1484 C C . LEU A 1 190 ? -2.990 -0.637 -4.993 1.00 91.12 190 LEU A C 1
ATOM 1486 O O . LEU A 1 190 ? -2.525 -1.714 -5.354 1.00 91.12 190 LEU A O 1
ATOM 1490 N N . ARG A 1 191 ? -2.206 0.392 -4.676 1.00 87.44 191 ARG A N 1
ATOM 1491 C CA . ARG A 1 191 ? -0.743 0.324 -4.562 1.00 87.44 191 ARG A CA 1
ATOM 1492 C C . ARG A 1 191 ? -0.363 -0.223 -3.189 1.00 87.44 191 ARG A C 1
ATOM 1494 O O . ARG A 1 191 ? 0.235 0.479 -2.376 1.00 87.44 191 ARG A O 1
ATOM 1501 N N . ALA A 1 192 ? -0.787 -1.452 -2.922 1.00 86.56 192 ALA A N 1
ATOM 1502 C CA . ALA A 1 192 ? -0.519 -2.197 -1.698 1.00 86.56 192 ALA A CA 1
ATOM 1503 C C . ALA A 1 192 ? 0.464 -3.330 -1.999 1.00 86.56 192 ALA A C 1
ATOM 1505 O O . ALA A 1 192 ? 0.493 -3.831 -3.123 1.00 86.56 192 ALA A O 1
ATOM 1506 N N . GLY A 1 193 ? 1.253 -3.749 -1.011 1.00 81.31 193 GLY A N 1
ATOM 1507 C CA . GLY A 1 193 ? 2.019 -4.989 -1.156 1.00 81.31 193 GLY A CA 1
ATOM 1508 C C . GLY A 1 193 ? 1.208 -6.235 -0.793 1.00 81.31 193 GLY A C 1
ATOM 1509 O O . GLY A 1 193 ? 1.329 -7.247 -1.477 1.00 81.31 193 GLY A O 1
ATOM 1510 N N . THR A 1 194 ? 0.303 -6.132 0.187 1.00 86.88 194 THR A N 1
ATOM 1511 C CA . THR A 1 194 ? -0.622 -7.213 0.570 1.00 86.88 194 THR A CA 1
ATOM 1512 C C . THR A 1 194 ? -2.059 -6.705 0.600 1.00 86.88 194 THR A C 1
ATOM 1514 O O . THR A 1 194 ? -2.334 -5.654 1.182 1.00 86.88 194 THR A O 1
ATOM 1517 N N . VAL A 1 195 ? -2.986 -7.472 0.019 1.00 92.69 195 VAL A N 1
ATOM 1518 C CA . VAL A 1 195 ? -4.431 -7.213 0.091 1.00 92.69 195 VAL A CA 1
ATOM 1519 C C . VAL A 1 195 ? -5.142 -8.446 0.641 1.00 92.69 195 VAL A C 1
ATOM 1521 O O . VAL A 1 195 ? -5.041 -9.527 0.065 1.00 92.69 195 VAL A O 1
ATOM 1524 N N . TRP A 1 196 ? -5.902 -8.274 1.718 1.00 94.50 196 TRP A N 1
ATOM 1525 C CA . TRP A 1 196 ? -6.821 -9.282 2.242 1.00 94.50 196 TRP A CA 1
ATOM 1526 C C . TRP A 1 196 ? -8.265 -8.917 1.892 1.00 94.50 196 TRP A C 1
ATOM 1528 O O . TRP A 1 196 ? -8.647 -7.752 1.977 1.00 94.50 196 TRP A O 1
ATOM 1538 N N . ILE A 1 197 ? -9.079 -9.904 1.518 1.00 97.06 197 ILE A N 1
ATOM 1539 C CA . ILE A 1 197 ? -10.505 -9.722 1.214 1.00 97.06 197 ILE A CA 1
ATOM 1540 C C . ILE A 1 197 ? -11.313 -10.501 2.247 1.00 97.06 197 ILE A C 1
ATOM 1542 O O . ILE A 1 197 ? -11.120 -11.706 2.382 1.00 97.06 197 ILE A O 1
ATOM 1546 N N . ASN A 1 198 ? -12.206 -9.813 2.961 1.00 96.75 198 ASN A N 1
ATOM 1547 C CA . ASN A 1 198 ? -13.031 -10.350 4.051 1.00 96.75 198 ASN A CA 1
ATOM 1548 C C . ASN A 1 198 ? -12.211 -11.089 5.125 1.00 96.75 198 ASN A C 1
ATOM 1550 O O . ASN A 1 198 ? -12.654 -12.061 5.732 1.00 96.75 198 ASN A O 1
ATOM 1554 N N . SER A 1 199 ? -10.978 -10.627 5.330 1.00 93.69 199 SER A N 1
ATOM 1555 C CA . SER A 1 199 ? -10.036 -11.145 6.313 1.00 93.69 199 SER A CA 1
ATOM 1556 C C . SER A 1 199 ? -8.953 -10.105 6.606 1.00 93.69 199 SER A C 1
ATOM 1558 O O . SER A 1 199 ? -8.825 -9.105 5.898 1.00 93.69 199 SER A O 1
ATOM 1560 N N . GLN A 1 200 ? -8.120 -10.351 7.614 1.00 89.12 200 GLN A N 1
ATOM 1561 C CA . GLN A 1 200 ? -6.890 -9.591 7.858 1.00 89.12 200 GLN A CA 1
ATOM 1562 C C . GLN A 1 200 ? -5.870 -10.436 8.615 1.00 89.12 200 GLN A C 1
ATOM 1564 O O . GLN A 1 200 ? -6.249 -11.423 9.244 1.00 89.12 200 GLN A O 1
ATOM 1569 N N . ASN A 1 201 ? -4.601 -10.014 8.587 1.00 83.75 201 ASN A N 1
ATOM 1570 C CA . ASN A 1 201 ? -3.504 -10.616 9.354 1.00 83.75 201 ASN A CA 1
ATOM 1571 C C . ASN A 1 201 ? -3.368 -12.138 9.163 1.00 83.75 201 ASN A C 1
ATOM 1573 O O . ASN A 1 201 ? -2.943 -12.852 10.069 1.00 83.75 201 ASN A O 1
ATOM 1577 N N . ILE A 1 202 ? -3.723 -12.641 7.978 1.00 86.62 202 ILE A N 1
ATOM 1578 C CA . ILE A 1 202 ? -3.477 -14.035 7.615 1.00 86.62 202 ILE A CA 1
ATOM 1579 C C . ILE A 1 202 ? -2.058 -14.118 7.059 1.00 86.62 202 ILE A C 1
ATOM 1581 O O . ILE A 1 202 ? -1.788 -13.633 5.953 1.00 86.62 202 ILE A O 1
ATOM 1585 N N . PHE A 1 203 ? -1.174 -14.726 7.848 1.00 84.81 203 PHE A N 1
ATOM 1586 C CA . PHE A 1 203 ? 0.232 -14.926 7.523 1.00 84.81 203 PHE A CA 1
ATOM 1587 C C . PHE A 1 203 ? 0.530 -16.402 7.258 1.00 84.81 203 PHE A C 1
ATOM 1589 O O . PHE A 1 203 ? 0.152 -17.266 8.046 1.00 84.81 203 PHE A O 1
ATOM 1596 N N . ASP A 1 204 ? 1.232 -16.676 6.163 1.00 89.19 204 ASP A N 1
ATOM 1597 C CA . ASP A 1 204 ? 1.702 -18.000 5.769 1.00 89.19 204 ASP A CA 1
ATOM 1598 C C . ASP A 1 204 ? 3.146 -17.899 5.266 1.00 89.19 204 ASP A C 1
ATOM 1600 O O . ASP A 1 204 ? 3.478 -17.015 4.482 1.00 89.19 204 ASP A O 1
ATOM 1604 N N . ALA A 1 205 ? 4.024 -18.804 5.699 1.00 87.69 205 ALA A N 1
ATOM 1605 C CA . ALA A 1 205 ? 5.447 -18.733 5.360 1.00 87.69 205 ALA A CA 1
ATOM 1606 C C . ALA A 1 205 ? 5.729 -18.862 3.849 1.00 87.69 205 ALA A C 1
ATOM 1608 O O . ALA A 1 205 ? 6.791 -18.443 3.383 1.00 87.69 205 ALA A O 1
ATOM 1609 N N . CYS A 1 206 ? 4.807 -19.444 3.076 1.00 89.38 206 CYS A N 1
ATOM 1610 C CA . CYS A 1 206 ? 4.911 -19.579 1.627 1.00 89.38 206 CYS A CA 1
ATOM 1611 C C . CYS A 1 206 ? 4.362 -18.368 0.861 1.00 89.38 206 CYS A C 1
ATOM 1613 O O . CYS A 1 206 ? 4.612 -18.266 -0.343 1.00 89.38 206 CYS A O 1
ATOM 1615 N N . ALA A 1 207 ? 3.635 -17.465 1.519 1.00 88.31 207 ALA A N 1
ATOM 1616 C CA . ALA A 1 207 ? 3.139 -16.237 0.915 1.00 88.31 207 ALA A CA 1
ATOM 1617 C C . ALA A 1 207 ? 4.159 -15.100 1.052 1.00 88.31 207 ALA A C 1
ATOM 1619 O O . ALA A 1 207 ? 4.935 -15.042 2.003 1.00 88.31 207 ALA A O 1
ATOM 1620 N N . VAL A 1 208 ? 4.154 -14.201 0.068 1.00 85.31 208 VAL A N 1
ATOM 1621 C CA . VAL A 1 208 ? 5.038 -13.035 0.027 1.00 85.31 208 VAL A CA 1
ATOM 1622 C C . VAL A 1 208 ? 4.303 -11.833 0.605 1.00 85.31 208 VAL A C 1
ATOM 1624 O O . VAL A 1 208 ? 3.192 -11.523 0.178 1.00 85.31 208 VAL A O 1
ATOM 1627 N N . TYR A 1 209 ? 4.959 -11.133 1.521 1.00 83.06 209 TYR A N 1
ATOM 1628 C CA . TYR A 1 209 ? 4.494 -9.911 2.163 1.00 83.06 209 TYR A CA 1
ATOM 1629 C C . TYR A 1 209 ? 5.518 -8.803 1.941 1.00 83.06 209 TYR A C 1
ATOM 1631 O O . TYR A 1 209 ? 6.720 -9.048 1.896 1.00 83.06 209 TYR A O 1
ATOM 1639 N N . GLY A 1 210 ? 5.071 -7.563 1.806 1.00 74.81 210 GLY A N 1
ATOM 1640 C CA . GLY A 1 210 ? 5.977 -6.434 1.622 1.00 74.81 210 GLY A CA 1
ATOM 1641 C C . GLY A 1 210 ? 5.221 -5.131 1.468 1.00 74.81 210 GLY A C 1
ATOM 1642 O O . GLY A 1 210 ? 3.996 -5.123 1.388 1.00 74.81 210 GLY A O 1
ATOM 1643 N N . GLY A 1 211 ? 5.942 -4.014 1.448 1.00 69.44 211 GLY A N 1
ATOM 1644 C CA . GLY A 1 211 ? 5.338 -2.722 1.147 1.00 69.44 211 GLY A CA 1
ATOM 1645 C C . GLY A 1 211 ? 5.268 -2.452 -0.357 1.00 69.44 211 GLY A C 1
ATOM 1646 O O . GLY A 1 211 ? 5.963 -3.062 -1.165 1.00 69.44 211 GLY A O 1
ATOM 1647 N N . ALA A 1 212 ? 4.465 -1.469 -0.741 1.00 70.06 212 ALA A N 1
ATOM 1648 C CA . ALA A 1 212 ? 4.513 -0.825 -2.050 1.00 70.06 212 ALA A CA 1
ATOM 1649 C C . ALA A 1 212 ? 4.958 0.645 -1.909 1.00 70.06 212 ALA A C 1
ATOM 1651 O O . ALA A 1 212 ? 5.045 1.198 -0.806 1.00 70.06 212 ALA A O 1
ATOM 1652 N N . GLY A 1 213 ? 5.281 1.297 -3.029 1.00 72.44 213 GLY A N 1
ATOM 1653 C CA . GLY A 1 213 ? 5.768 2.681 -3.024 1.00 72.44 213 GLY A CA 1
ATOM 1654 C C . GLY A 1 213 ? 7.093 2.818 -2.270 1.00 72.44 213 GLY A C 1
ATOM 1655 O O . GLY A 1 213 ? 8.038 2.091 -2.549 1.00 72.44 213 GLY A O 1
ATOM 1656 N N . LEU A 1 214 ? 7.168 3.724 -1.289 1.00 62.12 214 LEU A N 1
ATOM 1657 C CA . LEU A 1 214 ? 8.384 3.904 -0.478 1.00 62.12 214 LEU A CA 1
ATOM 1658 C C . LEU A 1 214 ? 8.695 2.704 0.441 1.00 62.12 214 LEU A C 1
ATOM 1660 O O . LEU A 1 214 ? 9.808 2.606 0.947 1.00 62.12 214 LEU A O 1
ATOM 1664 N N . GLY A 1 215 ? 7.729 1.802 0.654 1.00 60.09 215 GLY A N 1
ATOM 1665 C CA . GLY A 1 215 ? 7.893 0.581 1.446 1.00 60.09 215 GLY A CA 1
ATOM 1666 C C . GLY A 1 215 ? 8.313 -0.652 0.637 1.00 60.09 215 GLY A C 1
ATOM 1667 O O . GLY A 1 215 ? 8.437 -1.725 1.215 1.00 60.09 215 GLY A O 1
ATOM 1668 N N . SER A 1 216 ? 8.540 -0.538 -0.680 1.00 64.56 216 SER A N 1
ATOM 1669 C CA . SER A 1 216 ? 8.843 -1.685 -1.560 1.00 64.56 216 SER A CA 1
ATOM 1670 C C . SER A 1 216 ? 10.261 -2.254 -1.428 1.00 64.56 216 SER A C 1
ATOM 1672 O O . SER A 1 216 ? 10.685 -3.070 -2.250 1.00 64.56 216 SER A O 1
ATOM 1674 N N . GLY A 1 217 ? 11.020 -1.783 -0.438 1.00 65.25 217 GLY A N 1
ATOM 1675 C CA . GLY A 1 217 ? 12.408 -2.170 -0.206 1.00 65.25 217 GLY A CA 1
ATOM 1676 C C . GLY A 1 217 ? 12.577 -3.556 0.414 1.00 65.25 217 GLY A C 1
ATOM 1677 O O . GLY A 1 217 ? 13.672 -4.102 0.333 1.00 65.25 217 GLY A O 1
ATOM 1678 N N . SER A 1 218 ? 11.531 -4.143 0.997 1.00 71.56 218 SER A N 1
ATOM 1679 C CA . SER A 1 218 ? 11.577 -5.473 1.611 1.00 71.56 218 SER A CA 1
ATOM 1680 C C . SER A 1 218 ? 10.489 -6.388 1.058 1.00 71.56 218 SER A C 1
ATOM 1682 O O . SER A 1 218 ? 9.371 -5.952 0.771 1.00 71.56 218 SER A O 1
ATOM 1684 N N . LEU A 1 219 ? 10.836 -7.666 0.919 1.00 77.50 219 LEU A N 1
ATOM 1685 C CA . LEU A 1 219 ? 9.885 -8.756 0.741 1.00 77.50 219 LEU A CA 1
ATOM 1686 C C . LEU A 1 219 ? 10.175 -9.803 1.812 1.00 77.50 219 LEU A C 1
ATOM 1688 O O . LEU A 1 219 ? 11.323 -10.182 2.017 1.00 77.50 219 LEU A O 1
ATOM 1692 N N . GLU A 1 220 ? 9.134 -10.289 2.464 1.00 79.12 220 GLU A N 1
ATOM 1693 C CA . GLU A 1 220 ? 9.193 -11.301 3.510 1.00 79.12 220 GLU A CA 1
ATOM 1694 C C . GLU A 1 220 ? 8.331 -12.495 3.096 1.00 79.12 220 GLU A C 1
ATOM 1696 O O . GLU A 1 220 ? 7.272 -12.322 2.499 1.00 79.12 220 GLU A O 1
ATOM 1701 N N . GLY A 1 221 ? 8.774 -13.710 3.416 1.00 84.94 221 GLY A N 1
ATOM 1702 C CA . GLY A 1 221 ? 8.032 -14.931 3.099 1.00 84.94 221 GLY A CA 1
ATOM 1703 C C . GLY A 1 221 ? 8.048 -15.333 1.617 1.00 84.94 221 GLY A C 1
ATOM 1704 O O . GLY A 1 221 ? 8.443 -14.585 0.718 1.00 84.94 221 GLY A O 1
ATOM 1705 N N . GLY A 1 222 ? 7.658 -16.579 1.366 1.00 89.50 222 GLY A N 1
ATOM 1706 C CA . GLY A 1 222 ? 7.672 -17.172 0.036 1.00 89.50 222 GLY A CA 1
ATOM 1707 C C . GLY A 1 222 ? 9.074 -17.401 -0.535 1.00 89.50 222 GLY A C 1
ATOM 1708 O O . GLY A 1 222 ? 10.114 -17.064 0.039 1.00 89.50 222 GLY A O 1
ATOM 1709 N N . LYS A 1 223 ? 9.106 -18.014 -1.718 1.00 89.88 223 LYS A N 1
ATOM 1710 C CA . LYS A 1 223 ? 10.361 -18.274 -2.439 1.00 89.88 223 LYS A CA 1
ATOM 1711 C C . LYS A 1 223 ? 10.978 -16.976 -2.964 1.00 89.88 223 LYS A C 1
ATOM 1713 O O . LYS A 1 223 ? 12.191 -16.890 -3.098 1.00 89.88 223 LYS A O 1
ATOM 1718 N N . GLU A 1 224 ? 10.159 -15.973 -3.256 1.00 85.94 224 GLU A N 1
ATOM 1719 C CA . GLU A 1 224 ? 10.566 -14.690 -3.817 1.00 85.94 224 GLU A CA 1
ATOM 1720 C C . GLU A 1 224 ? 11.465 -13.923 -2.842 1.00 85.94 224 GLU A C 1
ATOM 1722 O O . GLU A 1 224 ? 12.528 -13.453 -3.250 1.00 85.94 224 GLU A O 1
ATOM 1727 N N . ALA A 1 225 ? 11.096 -13.857 -1.556 1.00 85.75 225 ALA A N 1
ATOM 1728 C CA . ALA A 1 225 ? 11.948 -13.270 -0.522 1.00 85.75 225 ALA A CA 1
ATOM 1729 C C . ALA A 1 225 ? 13.221 -14.099 -0.306 1.00 85.75 225 ALA A C 1
ATOM 1731 O O . ALA A 1 225 ? 14.319 -13.549 -0.210 1.00 85.75 225 ALA A O 1
ATOM 1732 N N . PHE A 1 226 ? 13.107 -15.433 -0.298 1.00 85.62 226 PHE A N 1
ATOM 1733 C CA . PHE A 1 226 ? 14.270 -16.316 -0.172 1.00 85.62 226 PHE A CA 1
ATOM 1734 C C . PHE A 1 226 ? 15.295 -16.088 -1.293 1.00 85.62 226 PHE A C 1
ATOM 1736 O O . PHE A 1 226 ? 16.487 -15.970 -1.021 1.00 85.62 226 PHE A O 1
ATOM 1743 N N . LEU A 1 227 ? 14.844 -15.943 -2.543 1.00 84.75 227 LEU A N 1
ATOM 1744 C CA . LEU A 1 227 ? 15.720 -15.676 -3.688 1.00 84.75 227 LEU A CA 1
ATOM 1745 C C . LEU A 1 227 ? 16.506 -14.365 -3.545 1.00 84.75 227 LEU A C 1
ATOM 1747 O O . LEU A 1 227 ? 17.628 -14.296 -4.039 1.00 84.75 227 LEU A O 1
ATOM 1751 N N . ARG A 1 228 ? 15.975 -13.351 -2.847 1.00 79.75 228 ARG A N 1
ATOM 1752 C CA . ARG A 1 228 ? 16.707 -12.098 -2.581 1.00 79.75 228 ARG A CA 1
ATOM 1753 C C . ARG A 1 228 ? 17.868 -12.262 -1.603 1.00 79.75 228 ARG A C 1
ATOM 1755 O O . ARG A 1 228 ? 18.820 -11.490 -1.657 1.00 79.75 228 ARG A O 1
ATOM 1762 N N . HIS A 1 229 ? 17.809 -13.278 -0.746 1.00 81.69 229 HIS A N 1
ATOM 1763 C CA . HIS A 1 229 ? 18.892 -13.622 0.175 1.00 81.69 229 HIS A CA 1
ATOM 1764 C C . HIS A 1 229 ? 19.982 -14.463 -0.498 1.00 81.69 229 HIS A C 1
ATOM 1766 O O . HIS A 1 229 ? 21.072 -14.629 0.054 1.00 81.69 229 HIS A O 1
ATOM 1772 N N . LEU A 1 230 ? 19.709 -15.002 -1.689 1.00 82.94 230 LEU A N 1
ATOM 1773 C CA . LEU A 1 230 ? 20.699 -15.739 -2.453 1.00 82.94 230 LEU A CA 1
ATOM 1774 C C . LEU A 1 230 ? 21.581 -14.768 -3.228 1.00 82.94 230 LEU A C 1
ATOM 1776 O O . LEU A 1 230 ? 21.122 -14.017 -4.087 1.00 82.94 230 LEU A O 1
ATOM 1780 N N . ASN A 1 231 ? 22.884 -14.866 -2.995 1.00 71.44 231 ASN A N 1
ATOM 1781 C CA . ASN A 1 231 ? 23.859 -14.317 -3.918 1.00 71.44 231 ASN A CA 1
ATOM 1782 C C . ASN A 1 231 ? 23.954 -15.275 -5.115 1.00 71.44 231 ASN A C 1
ATOM 1784 O O . ASN A 1 231 ? 24.761 -16.206 -5.122 1.00 71.44 231 ASN A O 1
ATOM 1788 N N . VAL A 1 232 ? 23.053 -15.120 -6.091 1.00 67.94 232 VAL A N 1
ATOM 1789 C CA . VAL A 1 232 ? 23.172 -15.813 -7.381 1.00 67.94 232 VAL A CA 1
ATOM 1790 C C . VAL A 1 232 ? 24.512 -15.397 -7.961 1.00 67.94 232 VAL A C 1
ATOM 1792 O O . VAL A 1 232 ? 24.705 -14.211 -8.188 1.00 67.94 232 VAL A O 1
ATOM 1795 N N . GLY A 1 233 ? 25.434 -16.354 -8.107 1.00 55.75 233 GLY A N 1
ATOM 1796 C CA . GLY A 1 233 ? 26.867 -16.151 -8.333 1.00 55.75 233 GLY A CA 1
ATOM 1797 C C . GLY A 1 233 ? 27.230 -15.270 -9.527 1.00 55.75 233 GLY A C 1
ATOM 1798 O O . GLY A 1 233 ? 27.743 -15.757 -10.531 1.00 55.75 233 GLY A O 1
ATOM 1799 N N . VAL A 1 234 ? 27.027 -13.962 -9.394 1.00 57.84 234 VAL A N 1
ATOM 1800 C CA . VAL A 1 234 ? 27.674 -12.939 -10.198 1.00 57.84 234 VAL A CA 1
ATOM 1801 C C . VAL A 1 234 ? 29.095 -12.876 -9.661 1.00 57.84 234 VAL A C 1
ATOM 1803 O O . VAL A 1 234 ? 29.379 -12.227 -8.657 1.00 57.84 234 VAL A O 1
ATOM 1806 N N . SER A 1 235 ? 29.979 -13.648 -10.289 1.00 57.53 235 SER A N 1
ATOM 1807 C CA . SER A 1 235 ? 31.383 -13.784 -9.892 1.00 57.53 235 SER A CA 1
ATOM 1808 C C . SER A 1 235 ? 32.157 -12.466 -9.965 1.00 57.53 235 SER A C 1
ATOM 1810 O O . SER A 1 235 ?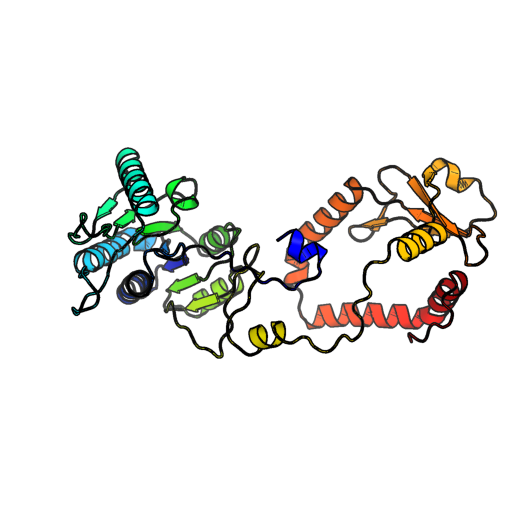 33.208 -12.345 -9.345 1.00 57.53 235 SER A O 1
ATOM 1812 N N . GLU A 1 236 ? 31.634 -11.467 -10.678 1.00 60.03 236 GLU A N 1
ATOM 1813 C CA . GLU A 1 236 ? 32.279 -10.174 -10.871 1.00 60.03 236 GLU A CA 1
ATOM 1814 C C . GLU A 1 236 ? 31.247 -9.047 -10.783 1.00 60.03 236 GLU A C 1
ATOM 1816 O O . GLU A 1 236 ? 30.675 -8.606 -11.777 1.00 60.03 236 GLU A O 1
ATOM 1821 N N . ILE A 1 237 ? 31.008 -8.535 -9.575 1.00 60.62 237 ILE A N 1
ATOM 1822 C CA . ILE A 1 237 ? 30.528 -7.156 -9.466 1.00 60.62 237 ILE A CA 1
ATOM 1823 C C . ILE A 1 237 ? 31.730 -6.296 -9.850 1.00 60.62 237 ILE A C 1
ATOM 1825 O O . ILE A 1 237 ? 32.679 -6.201 -9.067 1.00 60.62 237 ILE A O 1
ATOM 1829 N N . LYS A 1 238 ? 31.717 -5.714 -11.058 1.00 66.06 238 LYS A N 1
ATOM 1830 C CA . LYS A 1 238 ? 32.720 -4.723 -11.466 1.00 66.06 238 LYS A CA 1
ATOM 1831 C C . LYS A 1 238 ? 32.704 -3.616 -10.414 1.00 66.06 238 LYS A C 1
ATOM 1833 O O . LYS A 1 238 ? 31.753 -2.840 -10.330 1.00 66.06 238 LYS A O 1
ATOM 1838 N N . LYS A 1 239 ? 33.712 -3.603 -9.539 1.00 68.56 239 LYS A N 1
ATOM 1839 C CA . LYS A 1 239 ? 33.846 -2.545 -8.539 1.00 68.56 239 LYS A CA 1
ATOM 1840 C C . LYS A 1 239 ? 34.075 -1.247 -9.293 1.00 68.56 239 LYS A C 1
ATOM 1842 O O . LYS A 1 239 ? 34.782 -1.238 -10.294 1.00 68.56 239 LYS A O 1
ATOM 1847 N N . TYR A 1 240 ? 33.464 -0.173 -8.810 1.00 72.19 240 TYR A N 1
ATOM 1848 C CA . TYR A 1 240 ? 33.729 1.146 -9.357 1.00 72.19 240 TYR A CA 1
ATOM 1849 C C . TYR A 1 240 ? 35.236 1.424 -9.295 1.00 72.19 240 TYR A C 1
ATOM 1851 O O . TYR A 1 240 ? 35.813 1.469 -8.206 1.00 72.19 240 TYR A O 1
ATOM 1859 N N . ASP A 1 241 ? 35.847 1.602 -10.462 1.00 79.56 241 ASP A N 1
ATOM 1860 C CA . ASP A 1 241 ? 37.220 2.057 -10.609 1.00 79.56 241 ASP A CA 1
ATOM 1861 C C . ASP A 1 241 ? 37.186 3.466 -11.200 1.00 79.56 241 ASP A C 1
ATOM 1863 O O . ASP A 1 241 ? 36.726 3.697 -12.320 1.00 79.56 241 ASP A O 1
ATOM 1867 N N . LYS A 1 242 ? 37.652 4.428 -10.404 1.00 80.00 242 LYS A N 1
ATOM 1868 C CA . LYS A 1 242 ? 37.668 5.835 -10.791 1.00 80.00 242 LYS A CA 1
ATOM 1869 C C . LYS A 1 242 ? 38.564 6.078 -12.008 1.00 80.00 242 LYS A C 1
ATOM 1871 O O . LYS A 1 242 ? 38.217 6.913 -12.833 1.00 80.00 242 LYS A O 1
ATOM 1876 N N . ALA A 1 243 ? 39.687 5.370 -12.121 1.00 80.44 243 ALA A N 1
ATOM 1877 C CA . ALA A 1 243 ? 40.622 5.545 -13.225 1.00 80.44 243 ALA A CA 1
ATOM 1878 C C . ALA A 1 243 ? 40.043 4.993 -14.533 1.00 80.44 243 ALA A C 1
ATOM 1880 O O . ALA A 1 243 ? 40.196 5.625 -15.575 1.00 80.44 243 ALA A O 1
ATOM 1881 N N . GLU A 1 244 ? 39.331 3.863 -14.480 1.00 78.19 244 GLU A N 1
ATOM 1882 C CA . GLU A 1 244 ? 38.596 3.354 -15.645 1.00 78.19 244 GLU A CA 1
ATOM 1883 C C . GLU A 1 244 ? 37.479 4.316 -16.067 1.00 78.19 244 GLU A C 1
ATOM 1885 O O . GLU A 1 244 ? 37.367 4.639 -17.247 1.00 78.19 244 GLU A O 1
ATOM 1890 N N . ALA A 1 245 ? 36.701 4.840 -15.114 1.00 74.75 245 ALA A N 1
ATOM 1891 C CA . ALA A 1 245 ? 35.651 5.817 -15.404 1.00 74.75 245 ALA A CA 1
ATOM 1892 C C . ALA A 1 245 ? 36.217 7.124 -15.995 1.00 74.75 245 ALA A C 1
ATOM 1894 O O . ALA A 1 245 ? 35.646 7.681 -16.928 1.00 74.75 245 ALA A O 1
ATOM 1895 N N . GLU A 1 246 ? 37.352 7.616 -15.488 1.00 77.88 246 GLU A N 1
ATOM 1896 C CA . GLU A 1 246 ? 38.037 8.796 -16.032 1.00 77.88 246 GLU A CA 1
ATOM 1897 C C . GLU A 1 246 ? 38.574 8.549 -17.453 1.00 77.88 246 GLU A C 1
ATOM 1899 O O . GLU A 1 246 ? 38.469 9.438 -18.299 1.00 77.88 246 GLU A O 1
ATOM 1904 N N . GLN A 1 247 ? 39.081 7.344 -17.743 1.00 72.88 247 GLN A N 1
ATOM 1905 C CA . GLN A 1 247 ? 39.484 6.943 -19.097 1.00 72.88 247 GLN A CA 1
ATOM 1906 C C . GLN A 1 247 ? 38.290 6.842 -20.052 1.00 72.88 247 GLN A C 1
ATOM 1908 O O . GLN A 1 247 ? 38.379 7.309 -21.188 1.00 72.88 247 GLN A O 1
ATOM 1913 N N . GLU A 1 248 ? 37.167 6.277 -19.602 1.00 70.94 248 GLU A N 1
ATOM 1914 C CA . GLU A 1 248 ? 35.920 6.252 -20.372 1.00 70.94 248 GLU A CA 1
ATOM 1915 C C . GLU A 1 248 ? 35.430 7.680 -20.654 1.00 70.94 248 GLU A C 1
ATOM 1917 O O . GLU A 1 248 ? 35.128 8.002 -21.798 1.00 70.94 248 GLU A O 1
ATOM 1922 N N . ILE A 1 249 ? 35.425 8.577 -19.663 1.00 71.00 249 ILE A N 1
ATOM 1923 C CA . ILE A 1 249 ? 35.043 9.989 -19.854 1.00 71.00 249 ILE A CA 1
ATOM 1924 C C . ILE A 1 249 ? 35.962 10.690 -20.868 1.00 71.00 249 ILE A C 1
ATOM 1926 O O . ILE A 1 249 ? 35.484 11.464 -21.697 1.00 71.00 249 ILE A O 1
ATOM 1930 N N . GLU A 1 250 ? 37.272 10.426 -20.837 1.00 69.56 250 GLU A N 1
ATOM 1931 C CA . GLU A 1 250 ? 38.206 10.974 -21.831 1.00 69.56 250 GLU A CA 1
ATOM 1932 C C . GLU A 1 250 ? 37.901 10.4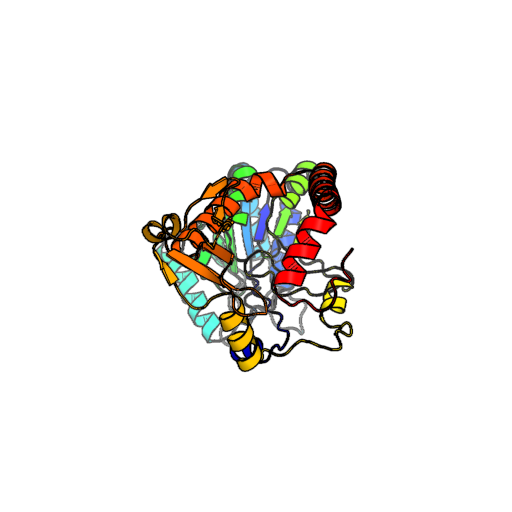55 -23.248 1.00 69.56 250 GLU A C 1
ATOM 1934 O O . GLU A 1 250 ? 37.978 11.221 -24.210 1.00 69.56 250 GLU A O 1
ATOM 1939 N N . LEU A 1 251 ? 37.507 9.184 -23.379 1.00 65.94 251 LEU A N 1
ATOM 1940 C CA . LEU A 1 251 ? 37.149 8.555 -24.653 1.00 65.94 251 LEU A CA 1
ATOM 1941 C C . LEU A 1 251 ? 35.794 9.049 -25.198 1.00 65.94 251 LEU A C 1
ATOM 1943 O O . LEU A 1 251 ? 35.666 9.329 -26.391 1.00 65.94 251 LEU A O 1
ATOM 1947 N N . TYR A 1 252 ? 34.791 9.181 -24.326 1.00 64.62 252 TYR A N 1
ATOM 1948 C CA . TYR A 1 252 ? 33.420 9.564 -24.681 1.00 64.62 252 TYR A CA 1
ATOM 1949 C C . TYR A 1 252 ? 33.191 11.078 -24.751 1.00 64.62 252 TYR A C 1
ATOM 1951 O O . TYR A 1 252 ? 32.110 11.511 -25.148 1.00 64.62 252 TYR A O 1
ATOM 1959 N N . GLY A 1 253 ? 34.211 11.879 -24.441 1.00 65.19 253 GLY A N 1
ATOM 1960 C CA . GLY A 1 253 ? 34.207 13.322 -24.640 1.00 65.19 253 GLY A CA 1
ATOM 1961 C C . GLY A 1 253 ? 34.169 14.106 -23.337 1.00 65.19 253 GLY A C 1
ATOM 1962 O O . GLY A 1 253 ? 33.182 14.093 -22.606 1.00 65.19 253 GLY A O 1
ATOM 1963 N N . LYS A 1 254 ? 35.244 14.857 -23.086 1.00 67.44 254 LYS A N 1
ATOM 1964 C CA . LYS A 1 254 ? 35.349 15.815 -21.974 1.00 67.44 254 LYS A CA 1
ATOM 1965 C C . LYS A 1 254 ? 35.035 17.251 -22.401 1.00 67.44 254 LYS A C 1
ATOM 1967 O O . LYS A 1 254 ? 34.622 18.068 -21.579 1.00 67.44 254 LYS A O 1
ATOM 1972 N N . ASP A 1 255 ? 35.243 17.555 -23.678 1.00 74.38 255 ASP A N 1
ATOM 1973 C CA . ASP A 1 255 ? 35.148 18.911 -24.201 1.00 74.38 255 ASP A CA 1
ATOM 1974 C C . ASP A 1 255 ? 33.702 19.272 -24.543 1.00 74.38 255 ASP A C 1
ATOM 1976 O O . ASP A 1 255 ? 33.025 18.590 -25.318 1.00 74.38 255 ASP A O 1
ATOM 1980 N N . LEU A 1 256 ? 33.245 20.379 -23.959 1.00 78.81 256 LEU A N 1
ATOM 1981 C CA . LEU A 1 256 ? 31.919 20.944 -24.169 1.00 78.81 256 LEU A CA 1
ATOM 1982 C C . LEU A 1 256 ? 31.971 22.026 -25.245 1.00 78.81 256 LEU A C 1
ATOM 1984 O O . LEU A 1 256 ? 32.752 22.975 -25.167 1.00 78.81 256 LEU A O 1
ATOM 1988 N N . LEU A 1 257 ? 31.072 21.925 -26.218 1.00 83.06 257 LEU A N 1
ATOM 1989 C CA . LEU A 1 257 ? 30.854 22.944 -27.235 1.00 83.06 257 LEU A CA 1
ATOM 1990 C C . LEU A 1 257 ? 29.448 23.519 -27.144 1.00 83.06 257 LEU A C 1
ATOM 1992 O O . LEU A 1 257 ? 28.473 22.809 -26.901 1.00 83.06 257 LEU A O 1
ATOM 1996 N N . SER A 1 258 ? 29.335 24.813 -27.436 1.00 81.12 258 SER A N 1
ATOM 1997 C CA . SER A 1 258 ? 28.040 25.423 -27.724 1.00 81.12 258 SER A CA 1
ATOM 1998 C C . SER A 1 258 ? 27.493 24.885 -29.047 1.00 81.12 258 SER A C 1
ATOM 2000 O O . SER A 1 258 ? 28.206 24.819 -30.049 1.00 81.12 258 SER A O 1
ATOM 2002 N N . GLY A 1 259 ? 26.198 24.583 -29.088 1.00 72.50 259 GLY A N 1
ATOM 2003 C CA . GLY A 1 259 ? 25.495 24.089 -30.270 1.00 72.50 259 GLY A CA 1
ATOM 2004 C C . GLY A 1 259 ? 25.498 25.066 -31.446 1.00 72.50 259 GLY A C 1
ATOM 2005 O O . GLY A 1 259 ? 25.302 24.660 -32.590 1.00 72.50 259 GLY A O 1
ATOM 2006 N N . ASN A 1 260 ? 25.786 26.347 -31.200 1.00 74.62 260 ASN A N 1
ATOM 2007 C CA . ASN A 1 260 ? 25.993 27.333 -32.263 1.00 74.62 260 ASN A CA 1
ATOM 2008 C C . ASN A 1 260 ? 27.295 27.086 -33.048 1.00 74.62 260 ASN A C 1
ATOM 2010 O O . ASN A 1 260 ? 27.384 27.468 -34.212 1.00 74.62 260 ASN A O 1
ATOM 2014 N N . SER A 1 261 ? 28.270 26.405 -32.440 1.00 70.44 261 SER A N 1
ATOM 2015 C CA . SER A 1 261 ? 29.582 26.106 -33.025 1.00 70.44 261 SER A CA 1
ATOM 2016 C C . SER A 1 261 ? 29.627 24.775 -33.788 1.00 70.44 261 SER A C 1
ATOM 2018 O O . SER A 1 261 ? 30.580 24.530 -34.522 1.00 70.44 261 SER A O 1
ATOM 2020 N N . ILE A 1 262 ? 28.591 23.933 -33.670 1.00 68.75 262 ILE A N 1
ATOM 2021 C CA . ILE A 1 262 ? 28.505 22.601 -34.309 1.00 68.75 262 ILE A CA 1
ATOM 2022 C C . ILE A 1 262 ? 28.464 22.680 -35.840 1.00 68.75 262 ILE A C 1
ATOM 2024 O O . ILE A 1 262 ? 28.953 21.790 -36.527 1.00 68.75 262 ILE A O 1
ATOM 2028 N N . LYS A 1 263 ? 27.909 23.761 -36.398 1.00 60.25 263 LYS A N 1
ATOM 2029 C CA . LYS A 1 263 ? 27.709 23.910 -37.850 1.00 60.25 263 LYS A CA 1
ATOM 2030 C C . LYS A 1 263 ? 28.991 24.193 -38.647 1.00 60.25 263 LYS A C 1
ATOM 2032 O O . LYS A 1 263 ? 28.921 24.243 -39.871 1.00 60.25 263 LYS A O 1
ATOM 2037 N N . ASN A 1 264 ? 30.132 24.374 -37.979 1.00 57.94 264 ASN A N 1
ATOM 2038 C CA . ASN A 1 264 ? 31.352 24.900 -38.595 1.00 57.94 264 ASN A CA 1
ATOM 2039 C C . ASN A 1 264 ? 32.487 23.875 -38.757 1.00 57.94 264 ASN A C 1
ATOM 2041 O O . ASN A 1 264 ? 33.549 24.255 -39.242 1.00 57.94 264 ASN A O 1
ATOM 2045 N N . ASN A 1 265 ? 32.295 22.603 -38.383 1.00 63.81 265 ASN A N 1
ATOM 2046 C CA . ASN A 1 265 ? 33.330 21.580 -38.548 1.00 63.81 265 ASN A CA 1
ATOM 2047 C C . ASN A 1 265 ? 32.985 20.596 -39.691 1.00 63.81 265 ASN A C 1
ATOM 2049 O O . ASN A 1 265 ? 32.103 19.758 -39.510 1.00 63.81 265 ASN A O 1
ATOM 2053 N N . PRO A 1 266 ? 33.663 20.657 -40.856 1.00 63.03 266 PRO A N 1
ATOM 2054 C CA . PRO A 1 266 ? 33.411 19.748 -41.979 1.00 63.03 266 PRO A CA 1
ATOM 2055 C C . PRO A 1 266 ? 33.856 18.295 -41.722 1.00 63.03 266 PRO A C 1
ATOM 2057 O O . PRO A 1 266 ? 33.480 17.398 -42.483 1.00 63.03 266 PRO A O 1
ATOM 2060 N N . GLU A 1 267 ? 34.647 18.053 -40.673 1.00 67.38 267 GLU A N 1
ATOM 2061 C CA . GLU A 1 267 ? 35.191 16.733 -40.330 1.00 67.38 267 GLU A CA 1
ATOM 2062 C C . GLU A 1 267 ? 34.221 15.895 -39.479 1.00 67.38 267 GLU A C 1
ATOM 2064 O O . GLU A 1 267 ? 34.238 14.667 -39.557 1.00 67.38 267 GLU A O 1
ATOM 2069 N N . ILE A 1 268 ? 33.307 16.536 -38.739 1.00 72.94 268 ILE A N 1
ATOM 2070 C CA . ILE A 1 268 ? 32.324 15.867 -37.873 1.00 72.94 268 ILE A CA 1
ATOM 2071 C C . ILE A 1 268 ? 30.961 15.836 -38.570 1.00 72.94 268 ILE A C 1
ATOM 2073 O O . ILE A 1 268 ? 30.358 16.872 -38.841 1.00 72.94 268 ILE A O 1
ATOM 2077 N N . ARG A 1 269 ? 30.454 14.632 -38.862 1.00 69.31 269 ARG A N 1
ATOM 2078 C CA . ARG A 1 269 ? 29.234 14.442 -39.675 1.00 69.31 269 ARG A CA 1
ATOM 2079 C C . ARG A 1 269 ? 28.008 13.988 -38.891 1.00 69.31 269 ARG A C 1
ATOM 2081 O O . ARG A 1 269 ? 26.915 13.962 -39.451 1.00 69.31 269 ARG A O 1
ATOM 2088 N N . LEU A 1 270 ? 28.179 13.617 -37.625 1.00 83.06 270 LEU A N 1
ATOM 2089 C CA . LEU A 1 270 ? 27.109 13.085 -36.787 1.00 83.06 270 LEU A CA 1
ATOM 2090 C C . LEU A 1 270 ? 26.807 14.039 -35.633 1.00 83.06 270 LEU A C 1
ATOM 2092 O O . LEU A 1 270 ? 27.710 14.567 -34.988 1.00 83.06 270 LEU A O 1
ATOM 2096 N N . SER A 1 271 ? 25.524 14.244 -35.362 1.00 86.19 271 SER A N 1
ATOM 2097 C CA . SER A 1 271 ? 25.049 15.011 -34.216 1.00 86.19 271 SER A CA 1
ATOM 2098 C C . SER A 1 271 ? 23.786 14.354 -33.676 1.00 86.19 271 SER A C 1
ATOM 2100 O O . SER A 1 271 ? 22.872 14.047 -34.443 1.00 86.19 271 SER A O 1
ATOM 2102 N N . PHE A 1 272 ? 23.765 14.103 -32.370 1.00 89.81 272 PHE A N 1
ATOM 2103 C CA . PHE A 1 272 ? 22.688 13.399 -31.690 1.00 89.81 272 PHE A CA 1
ATOM 2104 C C . PHE A 1 272 ? 22.083 14.281 -30.599 1.00 89.81 272 PHE A C 1
ATOM 2106 O O . PHE A 1 272 ? 22.743 14.634 -29.621 1.00 89.81 272 PHE A O 1
ATOM 2113 N N . ASP A 1 273 ? 20.807 14.603 -30.783 1.00 93.94 273 ASP A N 1
ATOM 2114 C CA . ASP A 1 273 ? 19.958 15.297 -29.818 1.00 93.94 273 ASP A CA 1
ATOM 2115 C C . ASP A 1 273 ? 19.400 14.327 -28.759 1.00 93.94 273 ASP A C 1
ATOM 2117 O O . ASP A 1 273 ? 19.411 13.104 -28.932 1.00 93.94 273 ASP A O 1
ATOM 2121 N N . LEU A 1 274 ? 18.847 14.867 -27.671 1.00 95.12 274 LEU A N 1
ATOM 2122 C CA . LEU A 1 274 ? 18.178 14.073 -26.639 1.00 95.12 274 LEU A CA 1
ATOM 2123 C C . LEU A 1 274 ? 16.843 13.540 -27.165 1.00 95.12 274 LEU A C 1
ATOM 2125 O O . LEU A 1 274 ? 16.067 14.283 -27.758 1.00 95.12 274 LEU A O 1
ATOM 2129 N N . HIS A 1 275 ? 16.512 12.276 -26.905 1.00 95.50 275 HIS A N 1
ATOM 2130 C CA . HIS A 1 275 ? 15.209 11.718 -27.273 1.00 95.50 275 HIS A CA 1
ATOM 2131 C C . HIS A 1 275 ? 14.272 11.664 -26.058 1.00 95.50 275 HIS A C 1
ATOM 2133 O O . HIS A 1 275 ? 14.281 10.702 -25.289 1.00 95.50 275 HIS A O 1
ATOM 2139 N N . ILE A 1 276 ? 13.449 12.703 -25.886 1.00 95.94 276 ILE A N 1
ATOM 2140 C CA . ILE A 1 276 ? 12.590 12.898 -24.708 1.00 95.94 276 ILE A CA 1
ATOM 2141 C C . ILE A 1 276 ? 11.127 13.026 -25.135 1.00 95.94 276 ILE A C 1
ATOM 2143 O O . ILE A 1 276 ? 10.778 13.850 -25.985 1.00 95.94 276 ILE A O 1
ATOM 2147 N N . GLY A 1 277 ? 10.255 12.222 -24.519 1.00 92.88 277 GLY A N 1
ATOM 2148 C CA . GLY A 1 277 ? 8.811 12.265 -24.771 1.00 92.88 277 GLY A CA 1
ATOM 2149 C C . GLY A 1 277 ? 8.408 11.816 -26.181 1.00 92.88 277 GLY A C 1
ATOM 2150 O O . GLY A 1 277 ? 7.396 12.270 -26.700 1.00 92.88 277 GLY A O 1
ATOM 2151 N N . GLY A 1 278 ? 9.204 10.949 -26.819 1.00 93.31 278 GLY A N 1
ATOM 2152 C CA . GLY A 1 278 ? 8.917 10.425 -28.163 1.00 93.31 278 GLY A CA 1
ATOM 2153 C C . GLY A 1 278 ? 9.403 11.302 -29.322 1.00 93.31 278 GLY A C 1
ATOM 2154 O O . GLY A 1 278 ? 9.000 11.071 -30.458 1.00 93.31 278 GLY A O 1
ATOM 2155 N N . SER A 1 279 ? 10.243 12.304 -29.051 1.00 95.25 279 SER A N 1
ATOM 2156 C CA . SER A 1 279 ? 10.806 13.198 -30.069 1.00 95.25 279 SER A CA 1
ATOM 2157 C C . SER A 1 279 ? 12.242 13.591 -29.736 1.00 95.25 279 SER A C 1
ATOM 2159 O O . SER A 1 279 ? 12.601 13.665 -28.559 1.00 95.25 279 SER A O 1
ATOM 2161 N N . TYR A 1 280 ? 13.035 13.901 -30.761 1.00 95.12 280 TYR A N 1
ATOM 2162 C CA . TYR A 1 280 ? 14.356 14.504 -30.587 1.00 95.12 280 TYR A CA 1
ATOM 2163 C C . TYR A 1 280 ? 14.241 15.980 -30.185 1.00 95.12 280 TYR A C 1
ATOM 2165 O O . TYR A 1 280 ? 13.456 16.732 -30.767 1.00 95.12 280 TYR A O 1
ATOM 2173 N N . LYS A 1 281 ? 15.020 16.382 -29.180 1.00 94.31 281 LYS A N 1
ATOM 2174 C CA . LYS A 1 281 ? 15.079 17.727 -28.607 1.00 94.31 281 LYS A CA 1
ATOM 2175 C C . LYS A 1 281 ? 16.530 18.110 -28.345 1.00 94.31 281 LYS A C 1
ATOM 2177 O O . LYS A 1 281 ? 17.310 17.314 -27.827 1.00 94.31 281 LYS A O 1
ATOM 2182 N N . LYS A 1 282 ? 16.865 19.361 -28.645 1.00 93.81 282 LYS A N 1
ATOM 2183 C CA . LYS A 1 282 ? 18.159 19.939 -28.275 1.00 93.81 282 LYS A CA 1
ATOM 2184 C C . LYS A 1 282 ? 18.311 19.970 -26.746 1.00 93.81 282 LYS A C 1
ATOM 2186 O O . LYS A 1 282 ? 17.299 20.155 -26.066 1.00 93.81 282 LYS A O 1
ATOM 2191 N N . PRO A 1 283 ? 19.539 19.841 -26.218 1.00 93.69 283 PRO A N 1
ATOM 2192 C CA . PRO A 1 283 ? 19.801 19.988 -24.790 1.00 93.69 283 PRO A CA 1
ATOM 2193 C C . PRO A 1 283 ? 19.445 21.403 -24.332 1.00 93.69 283 PRO A C 1
ATOM 2195 O O . PRO A 1 283 ? 19.633 22.363 -25.089 1.00 93.69 283 PRO A O 1
ATOM 2198 N N . SER A 1 284 ? 18.949 21.551 -23.103 1.00 93.12 284 SER A N 1
ATOM 2199 C CA . SER A 1 284 ? 18.417 22.829 -22.610 1.00 93.12 284 SER A CA 1
ATOM 2200 C C . SER A 1 284 ? 19.441 23.965 -22.611 1.00 93.12 284 SER A C 1
ATOM 2202 O O . SER A 1 284 ? 19.101 25.108 -22.905 1.00 93.12 284 SER A O 1
ATOM 2204 N N . GLU A 1 285 ? 20.704 23.656 -22.317 1.00 92.19 285 GLU A N 1
ATOM 2205 C CA . GLU A 1 285 ? 21.810 24.624 -22.351 1.00 92.19 285 GLU A CA 1
ATOM 2206 C C . GLU A 1 285 ? 22.439 24.765 -23.741 1.00 92.19 285 GLU A C 1
ATOM 2208 O O . GLU A 1 285 ? 23.383 25.533 -23.929 1.00 92.19 285 GLU A O 1
ATOM 2213 N N . ASN A 1 286 ? 21.919 24.039 -24.736 1.00 91.12 286 ASN A N 1
ATOM 2214 C CA . ASN A 1 286 ? 22.475 23.968 -26.081 1.00 91.12 286 ASN A CA 1
ATOM 2215 C C . ASN A 1 286 ? 23.976 23.615 -26.051 1.00 91.12 286 ASN A C 1
ATOM 2217 O O . ASN A 1 286 ? 24.758 24.184 -26.810 1.00 91.12 286 ASN A O 1
ATOM 2221 N N . THR A 1 287 ? 24.386 22.715 -25.154 1.00 90.75 287 THR A N 1
ATOM 2222 C CA . THR A 1 287 ? 25.765 22.232 -25.017 1.00 90.75 287 THR A CA 1
ATOM 2223 C C . THR A 1 287 ? 25.882 20.786 -25.483 1.00 90.75 287 THR A C 1
ATOM 2225 O O . THR A 1 287 ? 24.963 19.986 -25.314 1.00 90.75 287 THR A O 1
ATOM 2228 N N . TYR A 1 288 ? 27.006 20.450 -26.109 1.00 90.12 288 TYR A N 1
ATOM 2229 C CA . TYR A 1 288 ? 27.255 19.128 -26.676 1.00 90.12 288 TYR A CA 1
ATOM 2230 C C . TYR A 1 288 ? 28.666 18.672 -26.333 1.00 90.12 288 TYR A C 1
ATOM 2232 O O . TYR A 1 288 ? 29.596 19.478 -26.309 1.00 90.12 288 TYR A O 1
ATOM 2240 N N . LEU A 1 289 ? 28.804 17.375 -26.099 1.00 88.12 289 LEU A N 1
ATOM 2241 C CA . LEU A 1 289 ? 30.071 16.684 -25.939 1.00 88.12 289 LEU A CA 1
ATOM 2242 C C . LEU A 1 289 ? 30.634 16.332 -27.315 1.00 88.12 289 LEU A C 1
ATOM 2244 O O . LEU A 1 289 ? 29.896 15.899 -28.208 1.00 88.12 289 LEU A O 1
ATOM 2248 N N . ILE A 1 290 ? 31.942 16.517 -27.479 1.00 85.88 290 ILE A N 1
ATOM 2249 C CA . ILE A 1 290 ? 32.674 16.032 -28.649 1.00 85.88 290 ILE A CA 1
ATOM 2250 C C . ILE A 1 290 ? 33.095 14.595 -28.395 1.00 85.88 290 ILE A C 1
ATOM 2252 O O . ILE A 1 290 ? 33.873 14.331 -27.481 1.00 85.88 290 ILE A O 1
ATOM 2256 N N . VAL A 1 291 ? 32.640 13.683 -29.242 1.00 83.12 291 VAL A N 1
ATOM 2257 C CA . VAL A 1 291 ? 32.981 12.269 -29.129 1.00 83.12 291 VAL A CA 1
ATOM 2258 C C . VAL A 1 291 ? 34.030 11.901 -30.162 1.00 83.12 291 VAL A C 1
ATOM 2260 O O . VAL A 1 291 ? 33.900 12.227 -31.349 1.00 83.12 291 VAL A O 1
ATOM 2263 N N . SER A 1 292 ? 35.065 11.209 -29.692 1.00 80.06 292 SER A N 1
ATOM 2264 C CA . SER A 1 292 ? 36.190 10.774 -30.510 1.00 80.06 292 SER A CA 1
ATOM 2265 C C . SER A 1 292 ? 36.188 9.262 -30.717 1.00 80.06 292 SER A C 1
ATOM 2267 O O . SER A 1 292 ? 35.627 8.501 -29.928 1.00 80.06 292 SER A O 1
ATOM 2269 N N . ASP A 1 293 ? 36.803 8.821 -31.810 1.00 78.31 293 ASP A N 1
ATOM 2270 C CA . ASP A 1 293 ? 37.055 7.406 -32.064 1.00 78.31 293 ASP A CA 1
ATOM 2271 C C . ASP A 1 293 ? 38.215 6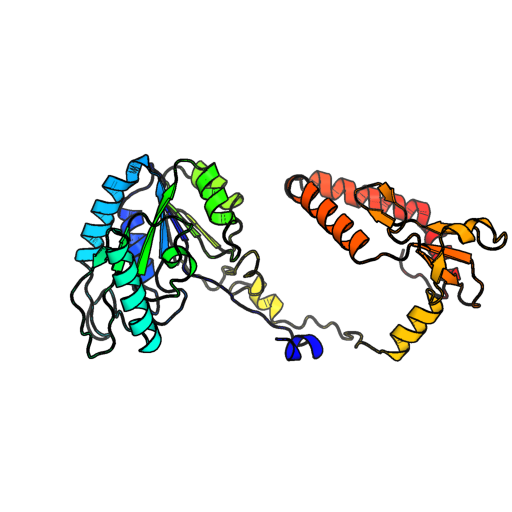.873 -31.194 1.00 78.31 293 ASP A C 1
ATOM 2273 O O . ASP A 1 293 ? 38.882 7.617 -30.467 1.00 78.31 293 ASP A O 1
ATOM 2277 N N . ALA A 1 294 ? 38.513 5.575 -31.294 1.00 76.50 294 ALA A N 1
ATOM 2278 C CA . ALA A 1 294 ? 39.620 4.946 -30.562 1.00 76.50 294 ALA A CA 1
ATOM 2279 C C . ALA A 1 294 ? 41.016 5.530 -30.880 1.00 76.50 294 ALA A C 1
ATOM 2281 O O . ALA A 1 294 ? 41.982 5.256 -30.165 1.00 76.50 294 ALA A O 1
ATOM 2282 N N . LYS A 1 295 ? 41.150 6.316 -31.956 1.00 79.69 295 LYS A N 1
ATOM 2283 C CA . LYS A 1 295 ? 42.379 7.024 -32.346 1.00 79.69 295 LYS A CA 1
ATOM 2284 C C . LYS A 1 295 ? 42.373 8.488 -31.892 1.00 79.69 295 LYS A C 1
ATOM 2286 O O . LYS A 1 295 ? 43.277 9.230 -32.272 1.00 79.69 295 LYS A O 1
ATOM 2291 N N . LYS A 1 296 ? 41.401 8.886 -31.061 1.00 78.38 296 LYS A N 1
ATOM 2292 C CA . LYS A 1 296 ? 41.180 10.256 -30.576 1.00 78.38 296 LYS A CA 1
ATOM 2293 C C . LYS A 1 296 ? 40.832 11.251 -31.693 1.00 78.38 296 LYS A C 1
ATOM 2295 O O . LYS A 1 296 ? 41.138 12.435 -31.574 1.00 78.38 296 LYS A O 1
ATOM 2300 N N . VAL A 1 297 ? 40.198 10.785 -32.772 1.00 82.06 297 VAL A N 1
ATOM 2301 C CA . VAL A 1 297 ? 39.692 11.644 -33.852 1.00 82.06 297 VAL A CA 1
ATOM 2302 C C . VAL A 1 297 ? 38.217 11.973 -33.589 1.00 82.06 297 VAL A C 1
ATOM 2304 O O . VAL A 1 297 ? 37.397 11.052 -33.549 1.00 82.06 297 VAL A O 1
ATOM 2307 N N . PRO A 1 298 ? 37.845 13.256 -33.420 1.00 81.81 298 PRO A N 1
ATOM 2308 C CA . PRO A 1 298 ? 36.452 13.671 -33.269 1.00 81.81 298 PRO A CA 1
ATOM 2309 C C . PRO A 1 298 ? 35.590 13.270 -34.468 1.00 81.81 298 PRO A C 1
ATOM 2311 O O . PRO A 1 298 ? 35.965 13.535 -35.609 1.00 81.81 298 PRO A O 1
ATOM 2314 N N . TYR A 1 299 ? 34.413 12.684 -34.234 1.00 82.56 299 TYR A N 1
ATOM 2315 C CA . TYR A 1 299 ? 33.532 12.266 -35.337 1.00 82.56 299 TYR A CA 1
ATOM 2316 C C . TYR A 1 299 ? 32.026 12.428 -35.065 1.00 82.56 299 TYR A C 1
ATOM 2318 O O . TYR A 1 299 ? 31.228 12.349 -36.010 1.00 82.56 299 TYR A O 1
ATOM 2326 N N . ALA A 1 300 ? 31.621 12.710 -33.819 1.00 86.38 300 ALA A N 1
ATOM 2327 C CA . ALA A 1 300 ? 30.228 12.978 -33.464 1.00 86.38 300 ALA A CA 1
ATOM 2328 C C . ALA A 1 300 ? 30.076 14.047 -32.370 1.00 86.38 300 ALA A C 1
ATOM 2330 O O . ALA A 1 300 ? 30.947 14.222 -31.519 1.00 86.38 300 ALA A O 1
ATOM 2331 N N . TYR A 1 301 ? 28.922 14.716 -32.369 1.00 87.88 301 TYR A N 1
ATOM 2332 C CA . TYR A 1 301 ? 28.448 15.551 -31.267 1.00 87.88 301 TYR A CA 1
ATOM 2333 C C . TYR A 1 301 ? 27.286 14.868 -30.549 1.00 87.88 301 TYR A C 1
ATOM 2335 O O . TYR A 1 301 ? 26.323 14.460 -31.200 1.00 87.88 301 TYR A O 1
ATOM 2343 N N . ILE A 1 302 ? 27.333 14.788 -29.222 1.00 89.44 302 ILE A N 1
ATOM 2344 C CA . ILE A 1 302 ? 26.241 14.234 -28.409 1.00 89.44 302 ILE A CA 1
ATOM 2345 C C . ILE A 1 302 ? 25.727 15.309 -27.461 1.00 89.44 302 ILE A C 1
ATOM 2347 O O . ILE A 1 302 ? 26.511 15.988 -26.806 1.00 89.44 302 ILE A O 1
ATOM 2351 N N . ALA A 1 303 ? 24.411 15.488 -27.400 1.00 92.06 303 ALA A N 1
ATOM 2352 C CA . ALA A 1 303 ? 23.785 16.443 -26.500 1.00 92.06 303 ALA A CA 1
ATOM 2353 C C . ALA A 1 303 ? 24.190 16.198 -25.035 1.00 92.06 303 ALA A C 1
ATOM 2355 O O . ALA A 1 303 ? 24.061 15.086 -24.521 1.00 92.06 303 ALA A O 1
ATOM 2356 N N . ASN A 1 304 ? 24.644 17.253 -24.355 1.00 90.88 304 ASN A N 1
ATOM 2357 C CA . ASN A 1 304 ? 24.967 17.213 -22.934 1.00 90.88 304 ASN A CA 1
ATOM 2358 C C . ASN A 1 304 ? 23.693 17.463 -22.115 1.00 90.88 304 ASN A C 1
ATOM 2360 O O . ASN A 1 304 ? 23.234 18.599 -21.992 1.00 90.88 304 ASN A O 1
ATOM 2364 N N . GLY A 1 305 ? 23.092 16.389 -21.604 1.00 91.56 305 GLY A N 1
ATOM 2365 C CA . GLY A 1 305 ? 21.865 16.467 -20.816 1.00 91.56 305 GLY A CA 1
ATOM 2366 C C . GLY A 1 305 ? 22.095 17.096 -19.442 1.00 91.56 305 GLY A C 1
ATOM 2367 O O . GLY A 1 305 ? 23.022 16.727 -18.723 1.00 91.56 305 GLY A O 1
ATOM 2368 N N . THR A 1 306 ? 21.219 18.020 -19.057 1.00 92.19 306 THR A N 1
ATOM 2369 C CA . THR A 1 306 ? 21.276 18.708 -17.761 1.00 92.19 306 THR A CA 1
ATOM 2370 C C . THR A 1 306 ? 20.205 18.199 -16.791 1.00 92.19 306 THR A C 1
ATOM 2372 O O . THR A 1 306 ? 19.334 17.399 -17.140 1.00 92.19 306 THR A O 1
ATOM 2375 N N . SER A 1 307 ? 20.208 18.720 -15.559 1.00 94.44 307 SER A N 1
ATOM 2376 C CA . SER A 1 307 ? 19.133 18.478 -14.582 1.00 94.44 307 SER A CA 1
ATOM 2377 C C . SER A 1 307 ? 17.745 18.898 -15.106 1.00 94.44 307 SER A C 1
ATOM 2379 O O . SER A 1 307 ? 16.735 18.253 -14.808 1.00 94.44 307 SER A O 1
ATOM 2381 N N . SER A 1 308 ? 17.683 19.942 -15.944 1.00 94.12 308 SER A N 1
ATOM 2382 C CA . SER A 1 308 ? 16.437 20.393 -16.578 1.00 94.12 308 SER A CA 1
ATOM 2383 C C . SER A 1 308 ? 15.914 19.360 -17.579 1.00 94.12 308 SER A C 1
ATOM 2385 O O . SER A 1 308 ? 14.745 18.972 -17.530 1.00 94.12 308 SER A O 1
ATOM 2387 N N . ASP A 1 309 ? 16.799 18.835 -18.432 1.00 95.81 309 ASP A N 1
ATOM 2388 C CA . ASP A 1 309 ? 16.452 17.800 -19.409 1.00 95.81 309 ASP A CA 1
ATOM 2389 C C . ASP A 1 309 ? 16.029 16.493 -18.721 1.00 95.81 309 ASP A C 1
ATOM 2391 O O . ASP A 1 309 ? 15.045 15.865 -19.119 1.00 95.81 309 ASP A O 1
ATOM 2395 N N . LEU A 1 310 ? 16.718 16.116 -17.637 1.00 95.31 310 LEU A N 1
ATOM 2396 C CA . LEU A 1 310 ? 16.344 14.974 -16.801 1.00 95.31 310 LEU A CA 1
ATOM 2397 C C . LEU A 1 310 ? 14.939 15.152 -16.212 1.00 95.31 310 LEU A C 1
ATOM 2399 O O . LEU A 1 310 ? 14.118 14.238 -16.280 1.00 95.31 310 LEU A O 1
ATOM 2403 N N . THR A 1 311 ? 14.635 16.337 -15.682 1.00 95.88 311 THR A N 1
ATOM 2404 C CA . THR A 1 311 ? 13.303 16.654 -15.145 1.00 95.88 311 THR A CA 1
ATOM 2405 C C . THR A 1 311 ? 12.231 16.551 -16.232 1.00 95.88 311 THR A C 1
ATOM 2407 O O . THR A 1 311 ? 11.172 15.967 -16.001 1.00 95.88 311 THR A O 1
ATOM 2410 N N . ALA A 1 312 ? 12.513 17.038 -17.445 1.00 95.50 312 ALA A N 1
ATOM 2411 C CA . ALA A 1 312 ? 11.606 16.913 -18.585 1.00 95.50 312 ALA A CA 1
ATOM 2412 C C . ALA A 1 312 ? 11.382 15.447 -19.004 1.00 95.50 312 ALA A C 1
ATOM 2414 O O . ALA A 1 312 ? 10.260 15.065 -19.357 1.00 95.50 312 ALA A O 1
ATOM 2415 N N . ALA A 1 313 ? 12.426 14.613 -18.944 1.00 96.12 313 ALA A N 1
ATOM 2416 C CA . ALA A 1 313 ? 12.330 13.180 -19.206 1.00 96.12 313 ALA A CA 1
ATOM 2417 C C . ALA A 1 313 ? 11.489 12.451 -18.152 1.00 96.12 313 ALA A C 1
ATOM 2419 O O . ALA A 1 313 ? 10.595 11.687 -18.521 1.00 96.12 313 ALA A O 1
ATOM 2420 N N . ILE A 1 314 ? 11.710 12.741 -16.866 1.00 96.12 314 ILE A N 1
ATOM 2421 C CA . ILE A 1 314 ? 10.919 12.185 -15.760 1.00 96.12 314 ILE A CA 1
ATOM 2422 C C . ILE A 1 314 ? 9.456 12.608 -15.893 1.00 96.12 314 ILE A C 1
ATOM 2424 O O . ILE A 1 314 ? 8.580 11.750 -15.843 1.00 96.12 314 ILE A O 1
ATOM 2428 N N . SER A 1 315 ? 9.181 13.894 -16.137 1.00 95.50 315 SER A N 1
ATOM 2429 C CA . SER A 1 315 ? 7.812 14.387 -16.341 1.00 95.50 315 SER A CA 1
ATOM 2430 C C . SER A 1 315 ? 7.120 13.651 -17.487 1.00 95.50 315 SER A C 1
ATOM 2432 O O . SER A 1 315 ? 6.028 13.124 -17.307 1.00 95.50 315 SER A O 1
ATOM 2434 N N . SER A 1 316 ? 7.790 13.524 -18.638 1.00 95.81 316 SER A N 1
ATOM 2435 C CA . SER A 1 316 ? 7.237 12.819 -19.802 1.00 95.81 316 SER A CA 1
ATOM 2436 C C . SER A 1 316 ? 6.940 11.343 -19.501 1.00 95.81 316 SER A C 1
ATOM 2438 O O . SER A 1 316 ? 5.947 10.796 -19.984 1.00 95.81 316 SER A O 1
ATOM 2440 N N . ALA A 1 317 ? 7.796 10.687 -18.710 1.00 94.88 317 ALA A N 1
ATOM 2441 C CA . ALA A 1 317 ? 7.582 9.312 -18.269 1.00 94.88 317 ALA A CA 1
ATOM 2442 C C . ALA A 1 317 ? 6.396 9.210 -17.295 1.00 94.88 317 ALA A C 1
ATOM 2444 O O . ALA A 1 317 ? 5.545 8.338 -17.462 1.00 94.88 317 ALA A O 1
ATOM 2445 N N . CYS A 1 318 ? 6.291 10.123 -16.325 1.00 93.00 318 CYS A N 1
ATOM 2446 C CA . CYS A 1 318 ? 5.165 10.196 -15.393 1.00 93.00 318 CYS A CA 1
ATOM 2447 C C . CYS A 1 318 ? 3.827 10.420 -16.112 1.00 93.00 318 CYS A C 1
ATOM 2449 O O . CYS A 1 318 ? 2.849 9.755 -15.773 1.00 93.00 318 CYS A O 1
ATOM 2451 N N . ASP A 1 319 ? 3.794 11.285 -17.127 1.00 94.56 319 ASP A N 1
ATOM 2452 C CA . ASP A 1 319 ? 2.581 11.591 -17.894 1.00 94.56 319 ASP A CA 1
ATOM 2453 C C . ASP A 1 319 ? 2.053 10.366 -18.657 1.00 94.56 319 ASP A C 1
ATOM 2455 O O . ASP A 1 319 ? 0.842 10.145 -18.750 1.00 94.56 319 ASP A O 1
ATOM 2459 N N . ILE A 1 320 ? 2.953 9.536 -19.203 1.00 93.88 320 ILE A N 1
ATOM 2460 C CA . ILE A 1 320 ? 2.570 8.346 -19.976 1.00 93.88 320 ILE A CA 1
ATOM 2461 C C . ILE A 1 320 ? 2.398 7.089 -19.115 1.00 93.88 320 ILE A C 1
ATOM 2463 O O . ILE A 1 320 ? 1.713 6.157 -19.549 1.00 93.88 320 ILE A O 1
ATOM 2467 N N . GLN A 1 321 ? 2.975 7.053 -17.908 1.00 91.38 321 GLN A N 1
ATOM 2468 C CA . GLN A 1 321 ? 3.003 5.882 -17.025 1.00 91.38 321 GLN A CA 1
ATOM 2469 C C . GLN A 1 321 ? 1.623 5.222 -16.845 1.00 91.38 321 GLN A C 1
ATOM 2471 O O . GLN A 1 321 ? 1.535 4.018 -17.089 1.00 91.38 321 GLN A O 1
ATOM 2476 N N . PRO A 1 322 ? 0.519 5.945 -16.541 1.00 89.25 322 PRO A N 1
ATOM 2477 C CA . PRO A 1 322 ? -0.791 5.310 -16.363 1.00 89.25 322 PRO A CA 1
ATOM 2478 C C . PRO A 1 322 ? -1.285 4.601 -17.627 1.00 89.25 322 PRO A C 1
ATOM 2480 O O . PRO A 1 322 ? -1.928 3.555 -17.565 1.00 89.25 322 PRO A O 1
ATOM 2483 N N . LYS A 1 323 ? -0.983 5.158 -18.803 1.00 91.56 323 LYS A N 1
ATOM 2484 C CA . LYS A 1 323 ? -1.347 4.544 -20.081 1.00 91.56 323 LYS A CA 1
ATOM 2485 C C . LYS A 1 323 ? -0.450 3.351 -20.391 1.00 91.56 323 LYS A C 1
ATOM 2487 O O . LYS A 1 323 ? -0.941 2.380 -20.960 1.00 91.56 323 LYS A O 1
ATOM 2492 N N . TRP A 1 324 ? 0.840 3.437 -20.075 1.00 90.81 324 TRP A N 1
ATOM 2493 C CA . TRP A 1 324 ? 1.821 2.384 -20.334 1.00 90.81 324 TRP A CA 1
ATOM 2494 C C . TRP A 1 324 ? 1.597 1.149 -19.452 1.00 90.81 324 TRP A C 1
ATOM 2496 O O . TRP A 1 324 ? 1.568 0.032 -19.962 1.00 90.81 324 TRP A O 1
ATOM 2506 N N . GLU A 1 325 ? 1.360 1.354 -18.157 1.00 87.94 325 GLU A N 1
ATOM 2507 C CA . GLU A 1 325 ? 1.123 0.297 -17.165 1.00 87.94 325 GLU A CA 1
ATOM 2508 C C . GLU A 1 325 ? -0.136 -0.525 -17.470 1.00 87.94 325 GLU A C 1
ATOM 2510 O O . GLU A 1 325 ? -0.144 -1.743 -17.323 1.00 87.94 325 GLU A O 1
ATOM 2515 N N . ASN A 1 326 ? -1.170 0.125 -18.011 1.00 86.75 326 ASN A N 1
ATOM 2516 C CA . ASN A 1 326 ? -2.418 -0.522 -18.417 1.00 86.75 326 ASN A CA 1
ATOM 2517 C C . ASN A 1 326 ? -2.368 -1.168 -19.819 1.00 86.75 326 ASN A C 1
ATOM 2519 O O . ASN A 1 326 ? -3.401 -1.594 -20.345 1.00 86.75 326 ASN A O 1
ATOM 2523 N N . GLN A 1 327 ? -1.206 -1.222 -20.483 1.00 92.69 327 GLN A N 1
ATOM 2524 C CA . GLN A 1 327 ? -1.096 -1.925 -21.765 1.00 92.69 327 GLN A CA 1
ATOM 2525 C C . GLN A 1 327 ? -1.152 -3.443 -21.569 1.00 92.69 327 GLN A C 1
ATOM 2527 O O . GLN A 1 327 ? -0.609 -4.002 -20.619 1.00 92.69 327 GLN A O 1
ATOM 2532 N N . SER A 1 328 ? -1.757 -4.145 -22.529 1.00 93.69 328 SER A N 1
ATOM 2533 C CA . SER A 1 328 ? -1.754 -5.604 -22.506 1.00 93.69 328 SER A CA 1
ATOM 2534 C C . SER A 1 328 ? -0.339 -6.159 -22.698 1.00 93.69 328 SER A C 1
ATOM 2536 O O . SER A 1 328 ? 0.458 -5.635 -23.484 1.00 93.69 328 SER A O 1
ATOM 2538 N N . LYS A 1 329 ? -0.054 -7.293 -22.045 1.00 92.69 329 LYS A N 1
ATOM 2539 C CA . LYS A 1 329 ? 1.212 -8.031 -22.213 1.00 92.69 329 LYS A CA 1
ATOM 2540 C C . LYS A 1 329 ? 1.507 -8.345 -23.684 1.00 92.69 329 LYS A C 1
ATOM 2542 O O . LYS A 1 329 ? 2.658 -8.286 -24.105 1.00 92.69 329 LYS A O 1
ATOM 2547 N N . TYR A 1 330 ? 0.466 -8.619 -24.473 1.00 95.38 330 TYR A N 1
ATOM 2548 C CA . TYR A 1 330 ? 0.576 -8.844 -25.914 1.00 95.38 330 TYR A CA 1
ATOM 2549 C C . TYR A 1 330 ? 1.157 -7.622 -26.637 1.00 95.38 330 TYR A C 1
ATOM 2551 O O . TYR A 1 330 ? 2.151 -7.731 -27.349 1.00 95.38 330 TYR A O 1
ATOM 2559 N N . LYS A 1 331 ? 0.598 -6.433 -26.394 1.00 94.62 331 LYS A N 1
ATOM 2560 C CA . LYS A 1 331 ? 1.057 -5.210 -27.057 1.00 94.62 331 LYS A CA 1
ATOM 2561 C C . LYS A 1 331 ? 2.461 -4.800 -26.615 1.00 94.62 331 LYS A C 1
ATOM 2563 O O . LYS A 1 331 ? 3.243 -4.342 -27.444 1.00 94.62 331 LYS A O 1
ATOM 2568 N N . LEU A 1 332 ? 2.796 -4.991 -25.337 1.00 93.75 332 LEU A N 1
ATOM 2569 C CA . LEU A 1 332 ? 4.163 -4.794 -24.842 1.00 93.75 332 LEU A CA 1
ATOM 2570 C C . LEU A 1 332 ? 5.145 -5.753 -25.536 1.00 93.75 332 LEU A C 1
ATOM 2572 O O . LEU A 1 332 ? 6.208 -5.323 -25.983 1.00 93.75 332 LEU A O 1
ATOM 2576 N N . SER A 1 333 ? 4.762 -7.023 -25.705 1.00 96.44 333 SER A N 1
ATOM 2577 C CA . SER A 1 333 ? 5.561 -8.005 -26.448 1.00 96.44 333 SER A CA 1
ATOM 2578 C C . SER A 1 333 ? 5.775 -7.588 -27.905 1.00 96.44 333 SER A C 1
ATOM 2580 O O . SER A 1 333 ? 6.905 -7.627 -28.391 1.00 96.44 333 SER A O 1
ATOM 2582 N N . ASP A 1 334 ? 4.731 -7.115 -28.587 1.00 97.12 334 ASP A N 1
ATOM 2583 C CA . ASP A 1 334 ? 4.826 -6.636 -29.969 1.00 97.12 334 ASP A CA 1
ATOM 2584 C C . ASP A 1 334 ? 5.778 -5.444 -30.117 1.00 97.12 334 ASP A C 1
ATOM 2586 O O . ASP A 1 334 ? 6.549 -5.381 -31.077 1.00 97.12 334 ASP A O 1
ATOM 2590 N N . ILE A 1 335 ? 5.753 -4.499 -29.171 1.00 95.12 335 ILE A N 1
ATOM 2591 C CA . ILE A 1 335 ? 6.685 -3.364 -29.161 1.00 95.12 335 ILE A CA 1
ATOM 2592 C C . ILE A 1 335 ? 8.126 -3.870 -29.027 1.00 95.12 335 ILE A C 1
ATOM 2594 O O . ILE A 1 335 ? 8.972 -3.504 -29.843 1.00 95.12 335 ILE A O 1
ATOM 2598 N N . LEU A 1 336 ? 8.401 -4.756 -28.064 1.00 95.94 336 LEU A N 1
ATOM 2599 C CA . LEU A 1 336 ? 9.741 -5.320 -27.864 1.00 95.94 336 LEU A CA 1
ATOM 2600 C C . LEU A 1 336 ? 10.229 -6.104 -29.089 1.00 95.94 336 LEU A C 1
ATOM 2602 O O . LEU A 1 336 ? 11.378 -5.954 -29.503 1.00 95.94 336 LEU A O 1
ATOM 2606 N N . ARG A 1 337 ? 9.351 -6.878 -29.736 1.00 96.94 337 ARG A N 1
ATOM 2607 C CA . ARG A 1 337 ? 9.672 -7.595 -30.981 1.00 96.94 337 ARG A CA 1
ATOM 2608 C C . ARG A 1 337 ? 10.010 -6.643 -32.123 1.00 96.94 337 ARG A C 1
ATOM 2610 O O . ARG A 1 337 ? 10.936 -6.915 -32.888 1.00 96.94 337 ARG A O 1
ATOM 2617 N N . LYS A 1 338 ? 9.293 -5.521 -32.244 1.00 97.19 338 LYS A N 1
ATOM 2618 C CA . LYS A 1 338 ? 9.596 -4.483 -33.244 1.00 97.19 338 LYS A CA 1
ATOM 2619 C C . LYS A 1 338 ? 10.949 -3.830 -32.983 1.00 97.19 338 LYS A C 1
ATOM 2621 O O . LYS A 1 338 ? 11.704 -3.643 -33.937 1.00 97.19 338 LYS A O 1
ATOM 2626 N N . VAL A 1 339 ? 11.271 -3.534 -31.722 1.00 95.88 339 VAL A N 1
ATOM 2627 C CA . VAL A 1 339 ? 12.593 -3.019 -31.329 1.00 95.88 339 VAL A CA 1
ATOM 2628 C C . VAL A 1 339 ? 13.678 -4.022 -31.718 1.00 95.88 339 VAL A C 1
ATOM 2630 O O . VAL A 1 339 ? 14.570 -3.666 -32.482 1.00 95.88 339 VAL A O 1
ATOM 2633 N N . ALA A 1 3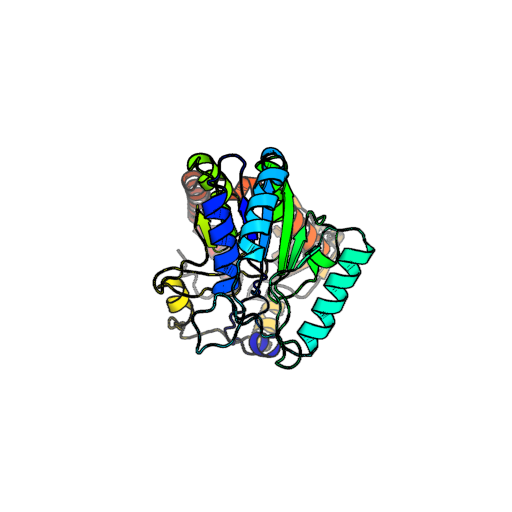40 ? 13.545 -5.285 -31.301 1.00 95.94 340 ALA A N 1
ATOM 2634 C CA . ALA A 1 340 ? 14.500 -6.342 -31.628 1.00 95.94 340 ALA A CA 1
ATOM 2635 C C . ALA A 1 340 ? 14.692 -6.491 -33.145 1.00 95.94 340 ALA A C 1
ATOM 2637 O O . ALA A 1 340 ? 15.810 -6.419 -33.637 1.00 95.94 340 ALA A O 1
ATOM 2638 N N . THR A 1 341 ? 13.599 -6.581 -33.909 1.00 96.94 341 THR A N 1
ATOM 2639 C CA . THR A 1 341 ? 13.650 -6.707 -35.376 1.00 96.94 341 THR A CA 1
ATOM 2640 C C . THR A 1 341 ? 14.346 -5.512 -36.031 1.00 96.94 341 THR A C 1
ATOM 2642 O O . THR A 1 341 ? 15.101 -5.677 -36.988 1.00 96.94 341 THR A O 1
ATOM 2645 N N . THR A 1 342 ? 14.093 -4.299 -35.535 1.00 96.25 342 THR A N 1
ATOM 2646 C CA . THR A 1 342 ? 14.704 -3.073 -36.073 1.00 96.25 342 THR A CA 1
ATOM 2647 C C . THR A 1 342 ? 16.197 -3.021 -35.766 1.00 96.25 342 THR A C 1
ATOM 2649 O O . THR A 1 342 ? 16.980 -2.689 -36.655 1.00 96.25 342 THR A O 1
ATOM 2652 N N . LEU A 1 343 ? 16.599 -3.408 -34.551 1.00 94.12 343 LEU A N 1
ATOM 2653 C CA . LEU A 1 343 ? 18.006 -3.534 -34.169 1.00 94.12 343 LEU A CA 1
ATOM 2654 C C . LEU A 1 343 ? 18.716 -4.593 -35.020 1.00 94.12 343 LEU A C 1
ATOM 2656 O O . LEU A 1 343 ? 19.755 -4.301 -35.602 1.00 94.12 343 LEU A O 1
ATOM 2660 N N . THR A 1 344 ? 18.122 -5.778 -35.198 1.00 94.38 344 THR A N 1
ATOM 2661 C CA . THR A 1 344 ? 18.698 -6.852 -36.025 1.00 94.38 344 THR A CA 1
ATOM 2662 C C . THR A 1 344 ? 18.902 -6.418 -37.476 1.00 94.38 344 THR A C 1
ATOM 2664 O O . THR A 1 344 ? 19.935 -6.725 -38.066 1.00 94.38 344 THR A O 1
ATOM 2667 N N . LYS A 1 345 ? 17.954 -5.669 -38.057 1.00 96.06 345 LYS A N 1
ATOM 2668 C CA . LYS A 1 345 ? 18.088 -5.129 -39.422 1.00 96.06 345 LYS A CA 1
ATOM 2669 C C . LYS A 1 345 ? 19.248 -4.142 -39.569 1.00 96.06 345 LYS A C 1
ATOM 2671 O O . LYS A 1 345 ? 19.783 -4.017 -40.663 1.00 96.06 345 LYS A O 1
ATOM 2676 N N . ARG A 1 346 ? 19.623 -3.449 -38.491 1.00 94.38 346 ARG A N 1
ATOM 2677 C CA . ARG A 1 346 ? 20.700 -2.445 -38.464 1.00 94.38 346 ARG A CA 1
ATOM 2678 C C . ARG A 1 346 ? 21.968 -2.950 -37.770 1.00 94.38 346 ARG A C 1
ATOM 2680 O O . ARG A 1 346 ? 22.853 -2.155 -37.480 1.00 94.38 346 ARG A O 1
ATOM 2687 N N . LYS A 1 347 ? 22.082 -4.257 -37.506 1.00 92.31 347 LYS A N 1
ATOM 2688 C CA . LYS A 1 347 ? 23.178 -4.838 -36.711 1.00 92.31 347 LYS A CA 1
ATOM 2689 C C . LYS A 1 347 ? 24.574 -4.451 -37.213 1.00 92.31 347 LYS A C 1
ATOM 2691 O O . LYS A 1 347 ? 25.455 -4.194 -36.406 1.00 92.31 347 LYS A O 1
ATOM 2696 N N . GLU A 1 348 ? 24.762 -4.379 -38.532 1.00 91.94 348 GLU A N 1
ATOM 2697 C CA . GLU A 1 348 ? 26.052 -4.045 -39.146 1.00 91.94 348 GLU A CA 1
ATOM 2698 C C . GLU A 1 348 ? 26.433 -2.586 -38.886 1.00 91.94 348 GLU A C 1
ATOM 2700 O O . GLU A 1 348 ? 27.578 -2.299 -38.556 1.00 91.94 348 GLU A O 1
ATOM 2705 N N . GLU A 1 349 ? 25.461 -1.674 -38.942 1.00 88.88 349 GLU A N 1
ATOM 2706 C CA . GLU A 1 349 ? 25.659 -0.261 -38.615 1.00 88.88 349 GLU A CA 1
ATOM 2707 C C . GLU A 1 349 ? 26.091 -0.090 -37.150 1.00 88.88 349 GLU A C 1
ATOM 2709 O O . GLU A 1 349 ? 27.071 0.597 -36.868 1.00 88.88 349 GLU A O 1
ATOM 2714 N N . PHE A 1 350 ? 25.409 -0.770 -36.221 1.00 87.38 350 PHE A N 1
ATOM 2715 C CA . PHE A 1 350 ? 25.783 -0.757 -34.803 1.00 87.38 350 PHE A CA 1
ATOM 2716 C C . PHE A 1 350 ? 27.164 -1.381 -34.562 1.00 87.38 350 PHE A C 1
ATOM 2718 O O . PHE A 1 350 ? 27.944 -0.835 -33.785 1.00 87.38 350 PHE A O 1
ATOM 2725 N N . ALA A 1 351 ? 27.493 -2.483 -35.241 1.00 86.38 351 ALA A N 1
ATOM 2726 C CA . ALA A 1 351 ? 28.798 -3.130 -35.117 1.00 86.38 351 ALA A CA 1
ATOM 2727 C C . ALA A 1 351 ? 29.943 -2.213 -35.575 1.00 86.38 351 ALA A C 1
ATOM 2729 O O . ALA A 1 351 ? 30.966 -2.134 -34.896 1.00 86.38 351 ALA A O 1
ATOM 2730 N N . VAL A 1 352 ? 29.758 -1.485 -36.684 1.00 85.44 352 VAL A N 1
ATOM 2731 C CA . VAL A 1 352 ? 30.737 -0.498 -37.166 1.00 85.44 352 VAL A CA 1
ATOM 2732 C C . VAL A 1 352 ? 30.921 0.623 -36.145 1.00 85.44 352 VAL A C 1
ATOM 2734 O O . VAL A 1 352 ? 32.057 0.920 -35.788 1.00 85.44 352 VAL A O 1
ATOM 2737 N N . LEU A 1 353 ? 29.830 1.202 -35.628 1.00 82.31 353 LEU A N 1
ATOM 2738 C CA . LEU A 1 353 ? 29.902 2.274 -34.625 1.00 82.31 353 LEU A CA 1
ATOM 2739 C C . LEU A 1 353 ? 30.628 1.828 -33.346 1.00 82.31 353 LEU A C 1
ATOM 2741 O O . LEU A 1 353 ? 31.479 2.554 -32.837 1.00 82.31 353 LEU A O 1
ATOM 2745 N N . LEU A 1 354 ? 30.342 0.621 -32.853 1.00 83.06 354 LEU A N 1
ATOM 2746 C CA . LEU A 1 354 ? 31.013 0.063 -31.676 1.00 83.06 354 LEU A CA 1
ATOM 2747 C C . LEU A 1 354 ? 32.504 -0.202 -31.945 1.00 83.06 354 LEU A C 1
ATOM 2749 O O . LEU A 1 354 ? 33.351 0.118 -31.112 1.00 83.06 354 LEU A O 1
ATOM 2753 N N . GLN A 1 355 ? 32.853 -0.714 -33.129 1.00 81.88 355 GLN A N 1
ATOM 2754 C CA . GLN A 1 355 ? 34.249 -0.922 -33.518 1.00 81.88 355 GLN A CA 1
ATOM 2755 C C . GLN A 1 355 ? 35.022 0.401 -33.638 1.00 81.88 355 GLN A C 1
ATOM 2757 O O . GLN A 1 355 ? 36.185 0.463 -33.231 1.00 81.88 355 GLN A O 1
ATOM 2762 N N . THR A 1 356 ? 34.396 1.464 -34.155 1.00 79.31 356 THR A N 1
ATOM 2763 C CA . THR A 1 356 ? 34.987 2.814 -34.213 1.00 79.31 356 THR A CA 1
ATOM 2764 C C . THR A 1 356 ? 35.389 3.314 -32.820 1.00 79.31 356 THR A C 1
ATOM 2766 O O . THR A 1 356 ? 36.430 3.954 -32.674 1.00 79.31 356 THR A O 1
ATOM 2769 N N . HIS A 1 357 ? 34.638 2.944 -31.783 1.00 71.81 357 HIS A N 1
ATOM 2770 C CA . HIS A 1 357 ? 34.944 3.272 -30.389 1.00 71.81 357 HIS A CA 1
ATOM 2771 C C . HIS A 1 357 ? 35.971 2.364 -29.705 1.00 71.81 357 HIS A C 1
ATOM 2773 O O . HIS A 1 357 ? 36.317 2.599 -28.552 1.00 71.81 357 HIS A O 1
ATOM 2779 N N . GLY A 1 358 ? 36.511 1.361 -30.400 1.00 69.56 358 GLY A N 1
ATOM 2780 C CA . GLY A 1 358 ? 37.579 0.519 -29.857 1.00 69.56 358 GLY A CA 1
ATOM 2781 C C . GLY A 1 358 ? 37.098 -0.720 -29.103 1.00 69.56 358 GLY A C 1
ATOM 2782 O O . GLY A 1 358 ? 37.922 -1.402 -28.489 1.00 69.56 358 GLY A O 1
ATOM 2783 N N . GLU A 1 359 ? 35.812 -1.069 -29.200 1.00 69.38 359 GLU A N 1
ATOM 2784 C CA . GLU A 1 359 ? 35.304 -2.356 -28.720 1.00 69.38 359 GLU A CA 1
ATOM 2785 C C . GLU A 1 359 ? 35.938 -3.501 -29.526 1.00 69.38 359 GLU A C 1
ATOM 2787 O O . GLU A 1 359 ? 35.699 -3.671 -30.725 1.00 69.38 359 GLU A O 1
ATOM 2792 N N . LYS A 1 360 ? 36.799 -4.295 -28.872 1.00 55.50 360 LYS A N 1
ATOM 2793 C CA . LYS A 1 360 ? 37.712 -5.238 -29.550 1.00 55.50 360 LYS A CA 1
ATOM 2794 C C . LYS A 1 360 ? 37.028 -6.460 -30.175 1.00 55.50 360 LYS A C 1
ATOM 2796 O O . LYS A 1 360 ? 37.692 -7.188 -30.910 1.00 55.50 360 LYS A O 1
ATOM 2801 N N . LYS A 1 361 ? 35.736 -6.696 -29.911 1.00 50.06 361 LYS A N 1
ATOM 2802 C CA . LYS A 1 361 ? 34.873 -7.686 -30.586 1.00 50.06 361 LYS A CA 1
ATOM 2803 C C . LYS A 1 361 ? 33.425 -7.520 -30.110 1.00 50.06 361 LYS A C 1
ATOM 2805 O O . LYS A 1 361 ? 33.108 -7.877 -28.980 1.00 50.06 361 LYS A O 1
ATOM 2810 N N . CYS A 1 362 ? 32.525 -7.082 -30.989 1.00 46.19 362 CYS A N 1
ATOM 2811 C CA . CYS A 1 362 ? 31.088 -7.235 -30.755 1.00 46.19 362 CYS A CA 1
ATOM 2812 C C . CYS A 1 362 ? 30.701 -8.706 -30.941 1.00 46.19 362 CYS A C 1
ATOM 2814 O O . CYS A 1 362 ? 30.438 -9.149 -32.053 1.00 46.19 362 CYS A O 1
ATOM 2816 N N . SER A 1 363 ? 30.707 -9.479 -29.854 1.00 44.78 363 SER A N 1
ATOM 2817 C CA . SER A 1 363 ? 30.103 -10.822 -29.823 1.00 44.78 363 SER A CA 1
ATOM 2818 C C . SER A 1 363 ? 28.595 -10.788 -29.540 1.00 44.78 363 SER A C 1
ATOM 2820 O O . SER A 1 363 ? 27.943 -11.826 -29.553 1.00 44.78 363 SER A O 1
ATOM 2822 N N . MET A 1 364 ? 28.020 -9.602 -29.317 1.00 44.75 364 MET A N 1
ATOM 2823 C CA . MET A 1 364 ? 26.576 -9.412 -29.251 1.00 44.75 364 MET A CA 1
ATOM 2824 C C . MET A 1 364 ? 26.015 -9.326 -30.668 1.00 44.75 364 MET A C 1
ATOM 2826 O O . MET A 1 364 ? 26.005 -8.231 -31.210 1.00 44.75 364 MET A O 1
ATOM 2830 N N . PHE A 1 365 ? 25.637 -10.461 -31.262 1.00 42.06 365 PHE A N 1
ATOM 2831 C CA . PHE A 1 365 ? 24.436 -10.683 -32.092 1.00 42.06 365 PHE A CA 1
ATOM 2832 C C . PHE A 1 365 ? 24.403 -12.115 -32.626 1.00 42.06 365 PHE A C 1
ATOM 2834 O O . PHE A 1 365 ? 25.427 -12.565 -33.190 1.00 42.06 365 PHE A O 1
#

Sequence (365 aa):
MERASLQGIPCEISVTKQPIVFVYEDADLHSAADGILGILQHSDTRSERSGCRVFVQASIQKKFLQILEEKFSKLSVGFNLQQIDLTCTVTKEQKEQLVKDVEEAKSQGFKVVEGPEVNVEKGQFRATLLENLPLTSTLYREVAGGPIVITTTFRTVKESISMFNYNKLGCDVSIWSERLTLALEVANQLRAGTVWINSQNIFDACAVYGGAGLGSGSLEGGKEAFLRHLNVGVSEIKKYDKAEAEQEIELYGKDLLSGNSIKNNPEIRLSFDLHIGGSYKKPSENTYLIVSDAKKVPYAYIANGTSSDLTAAISSACDIQPKWENQSKYKLSDILRKVATTLTKRKEEFAVLLQTHGEKKCSMF

Secondary structure (DSSP, 8-state):
-HHHHHTT---------S-EEEE-TTS-HHHHHHHHHHHHHTS-TTSTT-SEEEEEETTTHHHHHHHHHHHHHT--B--TTSS-SB--B--HHHHHHHHHHHHHHHHTT-EEEE-S---GGGTB---EEEES--TT-HHHHH--SSSEEEEEEESSHHHHHHHHHT-SEE--EEEE-S-HHHHHHHHTTS--S-EEES------TTS-EE-EETTTT-EESHHHHHHHHS----S------HHHHHHHHHHH---EEETTSGGG-TT--EEE-EEETTEEE--TT-EEEEEE-TTS-EEEEEE---HHHHHHHHHHHHHHHHHHHTS-HHHHHHHHHHHHHHHHHTHHHHHHHHHHTT-S-----

Radius of gyration: 28.82 Å; chains: 1; bounding box: 67×47×79 Å